Protein AF-A0A7W0CUV7-F1 (afdb_monomer_lite)

Foldseek 3Di:
DDQVVQQVLQLVLVVVVCVVQVKDWDQDPDPVAPTASTWIAHPVGATAGEHEHEFEPPAPPPPQPPPPDPDDDDDDPPDDPPDDLCNLLVRVLVQVLVNLVSCVVCLPVLHAYEYEYEHSVPGPRPPDPVSNCCSAQNHFDWDFDDDDPPDDDRTDIDTDHDPNHNCVPPRLQHFKYKYKDKAWQLVVVLVVLCVVCVVVDPDPVVVVVVSVVCVVPPDRDGDIDIAIAMETDPHPSYNHDDPPVRPDPPHWYWYQDPVNNGIDIPPPVPDD

Secondary structure (DSSP, 8-state):
--HHHHHHHHHHHHHHHHHHTT-EEE----TTS---SEEEE-TTS-EEEEEEEE-----GGGGS-----SS-------S-----HHHHHHHHHHHHHHHHHHHGGGTTTTS-EEEEEE-TT------SHHHHHHHHH--EEEEE----TT------EEEEE-TT-SHHHH-TT--EEEEEEEEEHHHHHHHHHHHHHGGG-SSHHHHHHHHHHHHHHS-PPPSEEEEEEEEE---TTSPPPPTTSS--TT-EEEEE-TTSS-EEE----S--

Radius of gyration: 22.6 Å; chains: 1; bounding box: 60×62×62 Å

pLDDT: mean 79.26, std 19.11, range [33.81, 97.44]

Structure (mmCIF, N/CA/C/O backbone):
data_AF-A0A7W0CUV7-F1
#
_entry.id   AF-A0A7W0CUV7-F1
#
loop_
_atom_site.group_PDB
_atom_site.id
_atom_site.type_symbol
_atom_site.label_atom_id
_atom_site.label_alt_id
_atom_site.label_comp_id
_atom_site.label_asym_id
_atom_site.label_entity_id
_atom_site.label_seq_id
_atom_site.pdbx_PDB_ins_code
_atom_site.Cartn_x
_atom_site.Cartn_y
_atom_site.Cartn_z
_atom_site.occupancy
_atom_site.B_iso_or_equiv
_atom_site.auth_seq_id
_atom_site.auth_comp_id
_atom_site.auth_asym_id
_atom_site.auth_atom_id
_atom_site.pdbx_PDB_model_num
ATOM 1 N N . MET A 1 1 ? -10.469 12.759 -14.565 1.00 57.59 1 MET A N 1
ATOM 2 C CA . MET A 1 1 ? -10.872 11.703 -13.622 1.00 57.59 1 MET A CA 1
ATOM 3 C C . MET A 1 1 ? -11.259 12.351 -12.304 1.00 57.59 1 MET A C 1
ATOM 5 O O . MET A 1 1 ? -10.483 13.156 -11.789 1.00 57.59 1 MET A O 1
ATOM 9 N N . SER A 1 2 ? -12.483 12.117 -11.840 1.00 72.88 2 SER A N 1
ATOM 10 C CA . SER A 1 2 ? -13.011 12.666 -10.589 1.00 72.88 2 SER A CA 1
ATOM 11 C C . SER A 1 2 ? -12.408 11.949 -9.369 1.00 72.88 2 SER A C 1
ATOM 13 O O . SER A 1 2 ? -11.812 10.882 -9.497 1.00 72.88 2 SER A O 1
ATOM 15 N N . GLY A 1 3 ? -12.566 12.516 -8.166 1.00 68.38 3 GLY A N 1
ATOM 16 C CA . GLY A 1 3 ? -12.155 11.841 -6.925 1.00 68.38 3 GLY A CA 1
ATOM 17 C C . GLY A 1 3 ? -12.907 10.531 -6.665 1.00 68.38 3 GLY A C 1
ATOM 18 O O . GLY A 1 3 ? -12.354 9.624 -6.056 1.00 68.38 3 GLY A O 1
ATOM 19 N N . ARG A 1 4 ? -14.145 10.418 -7.163 1.00 73.44 4 ARG A N 1
ATOM 20 C CA . ARG A 1 4 ? -14.953 9.198 -7.069 1.00 73.44 4 ARG A CA 1
ATOM 21 C C . ARG A 1 4 ? -14.420 8.109 -8.004 1.00 73.44 4 ARG A C 1
ATOM 23 O O . ARG A 1 4 ? -14.312 6.964 -7.591 1.00 73.44 4 ARG A O 1
ATOM 30 N N . ASP A 1 5 ? -14.018 8.484 -9.216 1.00 81.38 5 ASP A N 1
ATOM 31 C CA . ASP A 1 5 ? -13.442 7.556 -10.197 1.00 81.38 5 ASP A CA 1
ATOM 32 C C . ASP A 1 5 ? -12.128 6.950 -9.673 1.00 81.38 5 ASP A C 1
ATOM 34 O O . ASP A 1 5 ? -11.887 5.760 -9.827 1.00 81.38 5 ASP A O 1
ATOM 38 N N . LEU A 1 6 ? -11.297 7.761 -9.002 1.00 81.75 6 LEU A N 1
ATOM 39 C CA . LEU A 1 6 ? -10.056 7.301 -8.367 1.00 81.75 6 LEU A CA 1
ATOM 40 C C . LEU A 1 6 ? -10.310 6.247 -7.279 1.00 81.75 6 LEU A C 1
ATOM 42 O O . LEU A 1 6 ? -9.545 5.289 -7.185 1.00 81.75 6 LEU A O 1
ATOM 46 N N . GLY A 1 7 ? -11.376 6.415 -6.489 1.00 82.88 7 GLY A N 1
ATOM 47 C CA . GLY A 1 7 ? -11.780 5.450 -5.466 1.00 82.88 7 GLY A CA 1
ATOM 48 C C . GLY A 1 7 ? -12.127 4.095 -6.075 1.00 82.88 7 GLY A C 1
ATOM 49 O O . GLY A 1 7 ? -11.561 3.087 -5.669 1.00 82.88 7 GLY A O 1
ATOM 50 N N . PHE A 1 8 ? -12.947 4.087 -7.130 1.00 87.25 8 PHE A N 1
ATOM 51 C CA . PHE A 1 8 ? -13.309 2.853 -7.830 1.00 87.25 8 PHE A CA 1
ATOM 52 C C . PHE A 1 8 ? -12.106 2.131 -8.445 1.00 87.25 8 PHE A C 1
ATOM 54 O O . PHE A 1 8 ? -12.046 0.907 -8.391 1.00 87.25 8 PHE A O 1
ATOM 61 N N . VAL A 1 9 ? -11.129 2.860 -8.999 1.00 89.88 9 VAL A N 1
ATOM 62 C CA . VAL A 1 9 ? -9.902 2.235 -9.527 1.00 89.88 9 VAL A CA 1
ATOM 63 C C . VAL A 1 9 ? -9.075 1.605 -8.403 1.00 89.88 9 VAL A C 1
ATOM 65 O O . VAL A 1 9 ? -8.580 0.494 -8.565 1.00 89.88 9 VAL A O 1
ATOM 68 N N . ALA A 1 10 ? -8.939 2.285 -7.261 1.00 91.81 10 ALA A N 1
ATOM 69 C CA . ALA A 1 10 ? -8.223 1.748 -6.104 1.00 91.81 10 ALA A CA 1
ATOM 70 C C . ALA A 1 10 ? -8.888 0.481 -5.547 1.00 91.81 10 ALA A C 1
ATOM 72 O O . ALA A 1 10 ? -8.204 -0.498 -5.262 1.00 91.81 10 ALA A O 1
ATOM 73 N N . GLU A 1 11 ? -10.214 0.494 -5.429 1.00 93.44 11 GLU A N 1
ATOM 74 C CA . GLU A 1 11 ? -10.999 -0.665 -5.010 1.00 93.44 11 GLU A CA 1
ATOM 75 C C . GLU A 1 11 ? -10.864 -1.836 -5.986 1.00 93.44 11 GLU A C 1
ATOM 77 O O . GLU A 1 11 ? -10.572 -2.944 -5.553 1.00 93.44 11 GLU A O 1
ATOM 82 N N . ALA A 1 12 ? -10.980 -1.594 -7.295 1.00 93.19 12 ALA A N 1
ATOM 83 C CA . ALA A 1 12 ? -10.822 -2.640 -8.304 1.00 93.19 12 ALA A CA 1
ATOM 84 C C . ALA A 1 12 ? -9.409 -3.251 -8.302 1.00 93.19 12 ALA A C 1
ATOM 86 O O . ALA A 1 12 ? -9.250 -4.459 -8.477 1.00 93.19 12 ALA A O 1
ATOM 87 N N . LEU A 1 13 ? -8.376 -2.430 -8.081 1.00 94.06 13 LEU A N 1
ATOM 88 C CA . LEU A 1 13 ? -7.003 -2.914 -7.945 1.00 94.06 13 LEU A CA 1
ATOM 89 C C . LEU A 1 13 ? -6.839 -3.777 -6.685 1.00 94.06 13 LEU A C 1
ATOM 91 O O . LEU A 1 13 ? -6.148 -4.794 -6.722 1.00 94.06 13 LEU A O 1
ATOM 95 N N . PHE A 1 14 ? -7.494 -3.404 -5.583 1.00 95.88 14 PHE A N 1
ATOM 96 C CA . PHE A 1 14 ? -7.471 -4.204 -4.362 1.00 95.88 14 PHE A CA 1
ATOM 97 C C . PHE A 1 14 ? -8.249 -5.512 -4.535 1.00 95.88 14 PHE A C 1
ATOM 99 O O . PHE A 1 14 ? -7.760 -6.564 -4.145 1.00 95.88 14 PHE A O 1
ATOM 106 N N . ASP A 1 15 ? -9.403 -5.486 -5.200 1.00 95.31 15 ASP A N 1
ATOM 107 C CA . ASP A 1 15 ? -10.174 -6.694 -5.515 1.00 95.31 15 ASP A CA 1
ATOM 108 C C . ASP A 1 15 ? -9.362 -7.678 -6.354 1.00 95.31 15 ASP A C 1
ATOM 110 O O . ASP A 1 15 ? -9.380 -8.882 -6.096 1.00 95.31 15 ASP A O 1
ATOM 114 N N . ARG A 1 16 ? -8.589 -7.166 -7.316 1.00 95.75 16 ARG A N 1
ATOM 115 C CA . ARG A 1 16 ? -7.642 -7.971 -8.085 1.00 95.75 16 ARG A CA 1
ATOM 116 C C . ARG A 1 16 ? -6.577 -8.606 -7.184 1.00 95.75 16 ARG A C 1
ATOM 118 O O . ARG A 1 16 ? -6.373 -9.813 -7.276 1.00 95.75 16 ARG A O 1
ATOM 125 N N . TYR A 1 17 ? -5.953 -7.829 -6.294 1.00 96.62 17 TYR A N 1
ATOM 126 C CA . TYR A 1 17 ? -4.990 -8.342 -5.310 1.00 96.62 17 TYR A CA 1
ATOM 127 C C . TYR A 1 17 ? -5.581 -9.488 -4.471 1.00 96.62 17 TYR A C 1
ATOM 129 O O . TYR A 1 17 ? -4.933 -10.523 -4.290 1.00 96.62 17 TYR A O 1
ATOM 137 N N . LEU A 1 18 ? -6.814 -9.315 -3.980 1.00 96.00 18 LEU A N 1
ATOM 138 C CA . LEU A 1 18 ? -7.519 -10.304 -3.161 1.00 96.00 18 LEU A CA 1
ATOM 139 C C . LEU A 1 18 ? -7.823 -11.573 -3.970 1.00 96.00 18 LEU A C 1
ATOM 141 O O . LEU A 1 18 ? -7.555 -12.680 -3.501 1.00 96.00 18 LEU A O 1
ATOM 145 N N . ALA A 1 19 ? -8.322 -11.419 -5.198 1.00 95.19 19 ALA A N 1
ATOM 146 C CA . ALA A 1 19 ? -8.660 -12.531 -6.082 1.00 95.19 19 ALA A CA 1
ATOM 147 C C . ALA A 1 19 ? -7.432 -13.375 -6.462 1.00 95.19 19 ALA A C 1
ATOM 149 O O . ALA A 1 19 ? -7.493 -14.602 -6.394 1.00 95.19 19 ALA A O 1
ATOM 150 N N . GLU A 1 20 ? -6.305 -12.737 -6.797 1.00 95.25 20 GLU A N 1
ATOM 151 C CA . GLU A 1 20 ? -5.039 -13.417 -7.126 1.00 95.25 20 GLU A CA 1
ATOM 152 C C . GLU A 1 20 ? -4.503 -14.269 -5.959 1.00 95.25 20 GLU A C 1
ATOM 154 O O . GLU A 1 20 ? -3.790 -15.244 -6.184 1.00 95.25 20 GLU A O 1
ATOM 159 N N . ARG A 1 21 ? -4.881 -13.941 -4.716 1.00 93.88 21 ARG A N 1
ATOM 160 C CA . ARG A 1 21 ? -4.477 -14.651 -3.488 1.00 93.88 21 ARG A CA 1
ATOM 161 C C . ARG A 1 21 ? -5.550 -15.604 -2.950 1.00 93.88 21 ARG A C 1
ATOM 163 O O . ARG A 1 21 ? -5.375 -16.199 -1.890 1.00 93.88 21 ARG A O 1
ATOM 170 N N . GLY A 1 22 ? -6.665 -15.759 -3.665 1.00 94.50 22 GLY A N 1
ATOM 171 C CA . GLY A 1 22 ? -7.780 -16.610 -3.244 1.00 94.50 22 GLY A CA 1
ATOM 172 C C . GLY A 1 22 ? -8.525 -16.085 -2.013 1.00 94.50 22 GLY A C 1
ATOM 173 O O . GLY A 1 22 ? -9.187 -16.857 -1.319 1.00 94.50 22 GLY A O 1
ATOM 174 N N . TYR A 1 23 ? -8.409 -14.790 -1.713 1.00 94.12 23 TYR A N 1
ATOM 175 C CA . TYR A 1 23 ? -9.142 -14.169 -0.617 1.00 94.12 23 TYR A CA 1
ATOM 176 C C . TYR A 1 23 ? -10.573 -13.890 -1.065 1.00 94.12 23 TYR A C 1
ATOM 178 O O . TYR A 1 23 ? -10.828 -13.466 -2.193 1.00 94.12 23 TYR A O 1
ATOM 186 N N . THR A 1 24 ? -11.519 -14.104 -0.158 1.00 92.19 24 THR A N 1
ATOM 187 C CA . THR A 1 24 ? -12.914 -13.720 -0.379 1.00 92.19 24 THR A CA 1
ATOM 188 C C . THR A 1 24 ? -13.158 -12.360 0.248 1.00 92.19 24 THR A C 1
ATOM 190 O O . THR A 1 24 ? -12.675 -12.068 1.343 1.00 92.19 24 THR A O 1
ATOM 193 N N . ALA A 1 25 ? -13.886 -11.504 -0.458 1.00 89.12 25 ALA A N 1
ATOM 194 C CA . ALA A 1 25 ? -14.191 -10.163 0.000 1.00 89.12 25 ALA A CA 1
ATOM 195 C C . ALA A 1 25 ? -15.681 -9.914 -0.162 1.00 89.12 25 ALA A C 1
ATOM 197 O O . ALA A 1 25 ? -16.235 -10.075 -1.249 1.00 89.12 25 ALA A O 1
ATOM 198 N N . HIS A 1 26 ? -16.321 -9.514 0.928 1.00 83.12 26 HIS A N 1
ATOM 199 C CA . HIS A 1 26 ? -17.703 -9.073 0.898 1.00 83.12 26 HIS A CA 1
ATOM 200 C C . HIS A 1 26 ? -17.714 -7.557 1.064 1.00 83.12 26 HIS A C 1
ATOM 202 O O . HIS A 1 26 ? -17.168 -7.028 2.039 1.00 83.12 26 HIS A O 1
ATOM 208 N N . ALA A 1 27 ? -18.339 -6.858 0.115 1.00 68.06 27 ALA A N 1
ATOM 209 C CA . ALA A 1 27 ? -18.910 -5.558 0.435 1.00 68.06 27 ALA A CA 1
ATOM 210 C C . ALA A 1 27 ? -19.995 -5.822 1.487 1.00 68.06 27 ALA A C 1
ATOM 212 O O . ALA A 1 27 ? -20.760 -6.771 1.334 1.00 68.06 27 ALA A O 1
ATOM 213 N N . SER A 1 28 ? -20.027 -5.073 2.591 1.00 56.34 28 SER A N 1
ATOM 214 C CA . SER A 1 28 ? -21.060 -5.336 3.602 1.00 56.34 28 SER A CA 1
ATOM 215 C C . SER A 1 28 ? -22.451 -5.060 3.011 1.00 56.34 28 SER A C 1
ATOM 217 O O . SER A 1 28 ? -22.662 -4.060 2.320 1.00 56.34 28 SER A O 1
ATOM 219 N N . ASP A 1 29 ? -23.378 -5.985 3.265 1.00 51.53 29 ASP A N 1
ATOM 220 C CA . ASP A 1 29 ? -24.718 -6.044 2.672 1.00 51.53 29 ASP A CA 1
ATOM 221 C C . ASP A 1 29 ? -25.752 -5.167 3.406 1.00 51.53 29 ASP A C 1
ATOM 223 O O . ASP A 1 29 ? -26.941 -5.261 3.115 1.00 51.53 29 ASP A O 1
ATOM 227 N N . ASP A 1 30 ? -25.351 -4.328 4.373 1.00 53.62 30 ASP A N 1
ATOM 228 C CA . ASP A 1 30 ? -26.286 -3.490 5.143 1.00 53.62 30 ASP A CA 1
ATOM 229 C C . ASP A 1 30 ? -26.517 -2.123 4.459 1.00 53.62 30 ASP A C 1
ATOM 231 O O . ASP A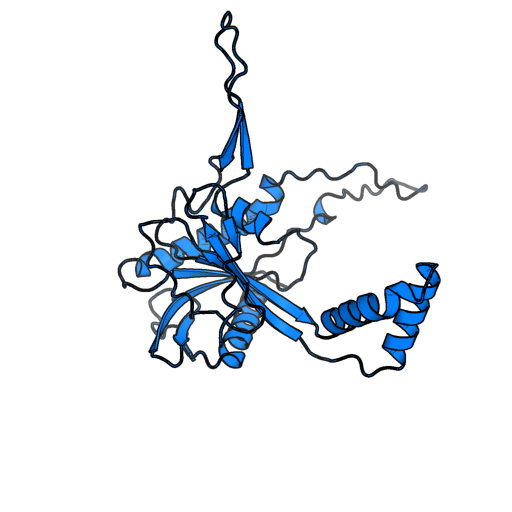 1 30 ? -25.661 -1.240 4.563 1.00 53.62 30 ASP A O 1
ATOM 235 N N . PRO A 1 31 ? -27.659 -1.890 3.779 1.00 46.16 31 PRO A N 1
ATOM 236 C CA . PRO A 1 31 ? -27.933 -0.642 3.063 1.00 46.16 31 PRO A CA 1
ATOM 237 C C . PRO A 1 31 ? -28.162 0.574 3.982 1.00 46.16 31 PRO A C 1
ATOM 239 O O . PRO A 1 31 ? -28.307 1.690 3.478 1.00 46.16 31 PRO A O 1
ATOM 242 N N . GLY A 1 32 ? -28.216 0.393 5.309 1.00 50.97 32 GLY A N 1
ATOM 243 C CA . GLY A 1 32 ? -28.406 1.469 6.291 1.00 50.97 32 GLY A CA 1
ATOM 244 C C . GLY A 1 32 ? -27.129 1.925 7.000 1.00 50.97 32 GLY A C 1
ATOM 245 O O . GLY A 1 32 ? -27.110 3.000 7.606 1.00 50.97 32 GLY A O 1
ATOM 246 N N . GLN A 1 33 ? -26.052 1.147 6.914 1.00 56.38 33 GLN A N 1
ATOM 247 C CA . GLN A 1 33 ? -24.761 1.486 7.497 1.00 56.38 33 GLN A CA 1
ATOM 248 C C . GLN A 1 33 ? -23.809 1.893 6.372 1.00 56.38 33 GLN A C 1
ATOM 250 O O . GLN A 1 33 ? -23.717 1.218 5.352 1.00 56.38 33 GLN A O 1
ATOM 255 N N . ARG A 1 34 ? -23.051 2.995 6.539 1.00 59.47 34 ARG A N 1
ATOM 256 C CA . ARG A 1 34 ? -21.804 3.144 5.752 1.00 59.47 34 ARG A CA 1
ATOM 257 C C . ARG A 1 3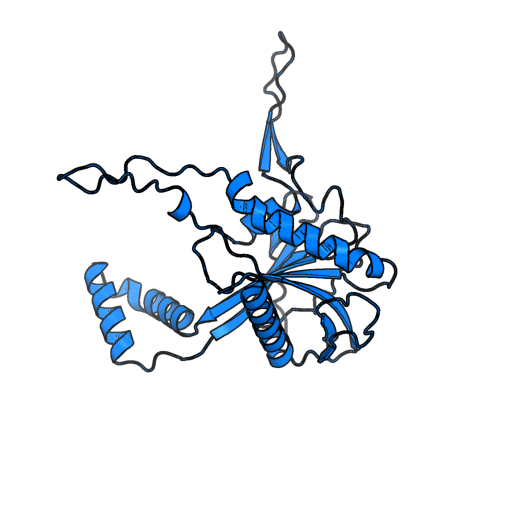4 ? -21.076 1.829 5.927 1.00 59.47 34 ARG A C 1
ATOM 259 O O . ARG A 1 34 ? -21.044 1.386 7.047 1.00 59.47 34 ARG A O 1
ATOM 266 N N . ASN A 1 35 ? -20.573 1.151 4.924 1.00 71.62 35 ASN A N 1
ATOM 267 C CA . ASN A 1 35 ? -19.954 -0.163 5.107 1.00 71.62 35 ASN A CA 1
ATOM 268 C C . ASN A 1 35 ? -18.436 -0.016 5.029 1.00 71.62 35 ASN A C 1
ATOM 270 O O . ASN A 1 35 ? -17.990 1.011 4.522 1.00 71.62 35 ASN A O 1
ATOM 274 N N . PRO A 1 36 ? -17.643 -0.923 5.628 1.00 82.75 36 PRO A N 1
ATOM 275 C CA . PRO A 1 36 ? -16.227 -0.906 5.324 1.00 82.75 36 PRO A CA 1
ATOM 276 C C . PRO A 1 36 ? -16.106 -1.267 3.848 1.00 82.75 36 PRO A C 1
ATOM 278 O O . PRO A 1 36 ? -16.924 -2.045 3.338 1.00 82.75 36 PRO A O 1
ATOM 281 N N . ASP A 1 37 ? -15.110 -0.716 3.167 1.00 86.38 37 ASP A N 1
ATOM 282 C CA . ASP A 1 37 ? -14.964 -1.013 1.746 1.00 86.38 37 ASP A CA 1
ATOM 283 C C . ASP A 1 37 ? -14.864 -2.533 1.531 1.00 86.38 37 ASP A C 1
ATOM 285 O O . ASP A 1 37 ? -15.560 -3.059 0.664 1.00 86.38 37 ASP A O 1
ATOM 289 N N . ARG A 1 38 ? -14.105 -3.271 2.360 1.00 91.94 38 ARG A N 1
ATOM 290 C CA . ARG A 1 38 ? -14.036 -4.742 2.294 1.00 91.94 38 ARG A CA 1
ATOM 291 C C . ARG A 1 38 ? -13.986 -5.398 3.673 1.00 91.94 38 ARG A C 1
ATOM 293 O O . ARG A 1 38 ? -13.197 -5.014 4.533 1.00 91.94 38 ARG A O 1
ATOM 300 N N . LEU A 1 39 ? -14.768 -6.460 3.851 1.00 93.25 39 LEU A N 1
ATOM 301 C CA . LEU A 1 39 ? -14.568 -7.452 4.907 1.00 93.25 39 LEU A CA 1
ATOM 302 C C . LEU A 1 39 ? -13.953 -8.695 4.276 1.00 93.25 39 LEU A C 1
ATOM 304 O O . LEU A 1 39 ? -14.637 -9.443 3.571 1.00 93.25 39 LEU A O 1
ATOM 308 N N . ILE A 1 40 ? -12.653 -8.876 4.490 1.00 93.62 40 ILE A N 1
ATOM 309 C CA . ILE A 1 40 ? -11.904 -9.958 3.860 1.00 93.62 40 ILE A CA 1
ATOM 310 C C . ILE A 1 40 ? -11.963 -11.222 4.711 1.00 93.62 40 ILE A C 1
ATOM 312 O O . ILE A 1 40 ? -11.988 -11.155 5.941 1.00 93.62 40 ILE A O 1
ATOM 316 N N . THR A 1 41 ? -11.979 -12.373 4.050 1.00 92.06 41 THR A N 1
ATOM 317 C CA . THR A 1 41 ? -11.825 -13.689 4.670 1.00 92.06 41 THR A CA 1
ATOM 318 C C . THR A 1 41 ? -10.822 -14.495 3.851 1.00 92.06 41 THR A C 1
ATOM 320 O O . THR A 1 41 ? -11.009 -14.688 2.644 1.00 92.06 41 THR A O 1
ATOM 323 N N . VAL A 1 42 ? -9.745 -14.936 4.496 1.00 89.62 42 VAL A N 1
ATOM 324 C CA . VAL A 1 42 ? -8.717 -15.786 3.874 1.00 89.62 42 VAL A CA 1
ATOM 325 C C . VAL A 1 42 ? -9.127 -17.265 3.928 1.00 89.62 42 VAL A C 1
ATOM 327 O O . VAL A 1 42 ? -10.046 -17.602 4.678 1.00 89.62 42 VAL A O 1
ATOM 330 N N . PRO A 1 43 ? -8.494 -18.167 3.149 1.00 86.75 43 PRO A N 1
ATOM 331 C CA . PRO A 1 43 ? -8.948 -19.557 3.014 1.00 86.75 43 PRO A CA 1
ATOM 332 C C . PRO A 1 43 ? -9.091 -20.348 4.324 1.00 86.75 43 PRO A C 1
ATOM 334 O O . PRO A 1 43 ? -9.936 -21.235 4.410 1.00 86.75 43 PRO A O 1
ATOM 337 N N . ASP A 1 44 ? -8.308 -20.023 5.353 1.00 87.31 44 ASP A N 1
ATOM 338 C CA . ASP A 1 44 ? -8.392 -20.651 6.682 1.00 87.31 44 ASP A CA 1
ATOM 339 C C . ASP A 1 44 ? -9.458 -20.043 7.615 1.00 87.31 44 ASP A C 1
ATOM 341 O O . ASP A 1 44 ? -9.594 -20.464 8.764 1.00 87.31 44 ASP A O 1
ATOM 345 N N . GLY A 1 45 ? -10.232 -19.070 7.132 1.00 89.31 45 GLY A N 1
ATOM 346 C CA . GLY A 1 45 ? -11.350 -18.464 7.852 1.00 89.31 45 GLY A CA 1
ATOM 347 C C . GLY A 1 45 ? -11.003 -17.232 8.685 1.00 89.31 45 GLY A C 1
ATOM 348 O O . GLY A 1 45 ? -11.915 -16.629 9.258 1.00 89.31 45 GLY A O 1
ATOM 349 N N . ARG A 1 46 ? -9.736 -16.806 8.753 1.00 92.81 46 ARG A N 1
ATOM 350 C CA . ARG A 1 46 ? -9.385 -15.529 9.397 1.00 92.81 46 ARG A CA 1
ATOM 351 C C . ARG A 1 46 ? -9.870 -14.343 8.586 1.00 92.81 46 ARG A C 1
ATOM 353 O O . ARG A 1 46 ? -10.066 -14.425 7.374 1.00 92.81 46 ARG A O 1
ATOM 360 N N . ARG A 1 47 ? -10.084 -13.226 9.280 1.00 94.12 47 ARG A N 1
ATOM 361 C CA . ARG A 1 47 ? -10.778 -12.059 8.735 1.00 94.12 47 ARG A CA 1
ATOM 362 C C . ARG A 1 47 ? -10.077 -10.771 9.119 1.00 94.12 47 ARG A C 1
ATOM 364 O O . ARG A 1 47 ? -9.464 -10.700 10.178 1.00 94.12 47 ARG A O 1
ATOM 371 N N . ALA A 1 48 ? -10.228 -9.756 8.280 1.00 95.88 48 ALA A N 1
ATOM 372 C CA . ALA A 1 48 ? -9.838 -8.382 8.575 1.00 95.88 48 ALA A CA 1
ATOM 373 C C . ALA A 1 48 ? -10.811 -7.404 7.910 1.00 95.88 48 ALA A C 1
ATOM 375 O O . ALA A 1 48 ? -11.433 -7.716 6.888 1.00 95.88 48 ALA A O 1
ATOM 376 N N . VAL A 1 49 ? -10.946 -6.221 8.501 1.00 95.75 49 VAL A N 1
ATOM 377 C CA . VAL A 1 49 ? -11.759 -5.132 7.957 1.00 95.75 49 VAL A CA 1
ATOM 378 C C . VAL A 1 49 ? -10.830 -4.147 7.267 1.00 95.75 49 VAL A C 1
ATOM 380 O O . VAL A 1 49 ? -9.921 -3.605 7.893 1.00 95.75 49 VAL A O 1
ATOM 383 N N . CYS A 1 50 ? -11.060 -3.898 5.985 1.00 96.38 50 CYS A N 1
ATOM 384 C CA . CYS A 1 50 ? -10.231 -3.023 5.174 1.00 96.38 50 CYS A CA 1
ATOM 385 C C . CYS A 1 50 ? -11.041 -1.832 4.668 1.00 96.38 50 CYS A C 1
ATOM 387 O O . CYS A 1 50 ? -12.142 -1.986 4.140 1.00 96.38 50 CYS A O 1
ATOM 389 N N . GLU A 1 51 ? -10.448 -0.651 4.773 1.00 96.19 51 GLU A N 1
ATOM 390 C CA . GLU A 1 51 ? -10.953 0.573 4.163 1.00 96.19 51 GLU A CA 1
ATOM 391 C C . GLU A 1 51 ? -9.964 1.042 3.094 1.00 96.19 51 GLU A C 1
ATOM 393 O O . GLU A 1 51 ? -8.798 1.317 3.394 1.00 96.19 51 GLU A O 1
ATOM 398 N N . VAL A 1 52 ? -10.421 1.139 1.847 1.00 95.44 52 VAL A N 1
ATOM 399 C CA . VAL A 1 52 ? -9.591 1.455 0.685 1.00 95.44 52 VAL A CA 1
ATOM 400 C C . VAL A 1 52 ? -9.712 2.941 0.372 1.00 95.44 52 VAL A C 1
ATOM 402 O O . VAL A 1 52 ? -10.796 3.506 0.216 1.00 95.44 52 VAL A O 1
ATOM 405 N N . LYS A 1 53 ? -8.584 3.637 0.269 1.00 94.38 53 LYS A N 1
ATOM 406 C CA . LYS A 1 53 ? -8.566 5.053 -0.093 1.00 94.38 53 LYS A CA 1
ATOM 407 C C . LYS A 1 53 ? -7.597 5.301 -1.226 1.00 94.38 53 LYS A C 1
ATOM 409 O O . LYS A 1 53 ? -6.392 5.096 -1.122 1.00 94.38 53 LYS A O 1
ATOM 414 N N . SER A 1 54 ? -8.136 5.858 -2.301 1.00 91.75 54 SER A N 1
ATOM 415 C CA . SER A 1 54 ? -7.315 6.493 -3.315 1.00 91.75 54 SER A CA 1
ATOM 416 C C . SER A 1 54 ? -6.864 7.865 -2.833 1.00 91.75 54 SER A C 1
ATOM 418 O O . SER A 1 54 ? -7.662 8.640 -2.284 1.00 91.75 54 SER A O 1
ATOM 420 N N . PHE A 1 55 ? -5.637 8.228 -3.154 1.00 84.94 55 PHE A N 1
ATOM 421 C CA . PHE A 1 55 ? -5.195 9.610 -3.110 1.00 84.94 55 PHE A CA 1
ATOM 422 C C . PHE A 1 55 ? -4.551 9.972 -4.444 1.00 84.94 55 PHE A C 1
ATOM 424 O O . PHE A 1 55 ? -4.067 9.136 -5.200 1.00 84.94 55 PHE A O 1
ATOM 431 N N . ALA A 1 56 ? -4.573 11.261 -4.746 1.00 73.69 56 ALA A N 1
ATOM 432 C CA . ALA A 1 56 ? -3.802 11.822 -5.834 1.00 73.69 56 ALA A CA 1
ATOM 433 C C . ALA A 1 56 ? -3.117 13.057 -5.275 1.00 73.69 56 ALA A C 1
ATOM 435 O O . ALA A 1 56 ? -3.794 13.936 -4.729 1.00 73.69 56 ALA A O 1
ATOM 436 N N . SER A 1 57 ? -1.798 13.179 -5.436 1.00 62.56 57 SER A N 1
ATOM 437 C CA . SER A 1 57 ? -1.193 14.477 -5.169 1.00 62.56 57 SER A CA 1
ATOM 438 C C . SER A 1 57 ? -1.792 15.494 -6.136 1.00 62.56 57 SER A C 1
ATOM 440 O O . SER A 1 57 ? -1.947 15.274 -7.354 1.00 62.56 57 SER A O 1
ATOM 442 N N . LYS A 1 58 ? -2.142 16.652 -5.578 1.00 57.56 58 LYS A N 1
ATOM 443 C CA . LYS A 1 58 ? -2.200 17.892 -6.345 1.00 57.56 58 LYS A CA 1
ATOM 444 C C . LYS A 1 58 ? -0.746 18.128 -6.750 1.00 57.56 58 LYS A C 1
ATOM 446 O O . LYS A 1 58 ? 0.015 18.632 -5.942 1.00 57.56 58 LYS A O 1
ATOM 451 N N . GLY A 1 59 ? -0.350 17.574 -7.897 1.00 50.91 59 GLY A N 1
ATOM 452 C CA . GLY A 1 59 ? 1.052 17.303 -8.214 1.00 50.91 59 GLY A CA 1
ATOM 453 C C . GLY A 1 59 ? 1.987 18.484 -7.967 1.00 50.91 59 GLY A C 1
ATOM 454 O O . GLY A 1 59 ? 1.561 19.636 -8.056 1.00 50.91 59 GLY A O 1
ATOM 455 N N . LEU A 1 60 ? 3.268 18.170 -7.752 1.00 48.78 60 LEU A N 1
ATOM 456 C CA . LEU A 1 60 ? 4.404 19.105 -7.764 1.00 48.78 60 LEU A CA 1
ATOM 457 C C . LEU A 1 60 ? 4.282 20.187 -8.860 1.00 48.78 60 LEU A C 1
ATOM 459 O O . LEU A 1 60 ? 4.673 21.327 -8.669 1.00 48.78 60 LEU A O 1
ATOM 463 N N . LEU A 1 61 ? 3.637 19.875 -9.984 1.00 48.28 61 LEU A N 1
ATOM 464 C CA . LEU A 1 61 ? 3.414 20.791 -11.103 1.00 48.28 61 LEU A CA 1
ATOM 465 C C . LEU A 1 61 ? 2.465 21.974 -10.831 1.00 48.28 61 LEU A C 1
ATOM 467 O O . LEU A 1 61 ? 2.516 22.951 -11.571 1.00 48.28 61 LEU A O 1
ATOM 471 N N . LYS A 1 62 ? 1.594 21.945 -9.810 1.00 44.91 62 LYS A N 1
ATOM 472 C CA . LYS A 1 62 ? 0.557 22.989 -9.650 1.00 44.91 62 LYS A CA 1
ATOM 473 C C . LYS A 1 62 ? 1.074 24.320 -9.081 1.00 44.91 62 LYS A C 1
ATOM 475 O O . LYS A 1 62 ? 0.344 25.304 -9.142 1.00 44.91 62 LYS A O 1
ATOM 480 N N . ARG A 1 63 ? 2.298 24.359 -8.536 1.00 44.28 63 ARG A N 1
ATOM 481 C CA . ARG A 1 63 ? 2.958 25.591 -8.049 1.00 44.28 63 ARG A CA 1
ATOM 482 C C . ARG A 1 63 ? 4.192 25.993 -8.859 1.00 44.28 63 ARG A C 1
ATOM 484 O O . ARG A 1 63 ? 4.839 26.978 -8.515 1.00 44.28 63 ARG A O 1
ATOM 491 N N . ALA A 1 64 ? 4.479 25.311 -9.969 1.00 44.00 64 ALA A N 1
ATOM 492 C CA . ALA A 1 64 ? 5.215 25.953 -11.044 1.00 44.00 64 ALA A CA 1
ATOM 493 C C . ALA A 1 64 ? 4.269 27.010 -11.624 1.00 44.00 64 ALA A C 1
ATOM 495 O O . ALA A 1 64 ? 3.444 26.723 -12.489 1.00 44.00 64 ALA A O 1
ATOM 496 N N . HIS A 1 65 ? 4.299 28.219 -11.065 1.00 42.69 65 HIS A N 1
ATOM 497 C CA . HIS A 1 65 ? 3.662 29.364 -11.688 1.00 42.69 65 HIS A CA 1
ATOM 498 C C . HIS A 1 65 ? 4.276 29.509 -13.082 1.00 42.69 65 HIS A C 1
ATOM 500 O O . HIS A 1 65 ? 5.360 30.069 -13.236 1.00 42.69 65 HIS A O 1
ATOM 506 N N . PHE A 1 66 ? 3.578 29.007 -14.098 1.00 44.56 66 PHE A N 1
ATOM 507 C CA . PHE A 1 66 ? 3.705 29.500 -15.458 1.00 44.56 66 PHE A CA 1
ATOM 508 C C . PHE A 1 66 ? 3.260 30.961 -15.406 1.00 44.56 66 PHE A C 1
ATOM 510 O O . PHE A 1 66 ? 2.093 31.286 -15.604 1.00 44.56 66 PHE A O 1
ATOM 517 N N . ARG A 1 67 ? 4.174 31.857 -15.031 1.00 43.06 67 ARG A N 1
ATOM 518 C CA . ARG A 1 67 ? 4.035 33.257 -15.399 1.00 43.06 67 ARG A CA 1
ATOM 519 C C . ARG A 1 67 ? 4.189 33.269 -16.911 1.00 43.06 67 ARG A C 1
ATOM 521 O O . ARG A 1 67 ? 5.296 33.082 -17.409 1.00 43.06 67 ARG A O 1
ATOM 528 N N . GLU A 1 68 ? 3.082 33.441 -17.625 1.00 39.06 68 GLU A N 1
ATOM 529 C CA . GLU A 1 68 ? 3.130 34.008 -18.968 1.00 39.06 68 GLU A CA 1
ATOM 530 C C . GLU A 1 68 ? 3.854 35.351 -18.840 1.00 39.06 68 GLU A C 1
ATOM 532 O O . GLU A 1 68 ? 3.296 36.349 -18.392 1.00 39.06 68 GLU A O 1
ATOM 537 N N . GLY A 1 69 ? 5.156 35.340 -19.118 1.00 42.41 69 GLY A N 1
ATOM 538 C CA . GLY A 1 69 ? 5.876 36.554 -19.436 1.00 42.41 69 GLY A CA 1
ATOM 539 C C . GLY A 1 69 ? 5.392 36.991 -20.805 1.00 42.41 69 GLY A C 1
ATOM 540 O O . GLY A 1 69 ? 5.502 36.230 -21.769 1.00 42.41 69 GLY A O 1
ATOM 541 N N . GLU A 1 70 ? 4.833 38.194 -20.874 1.00 44.78 70 GLU A N 1
ATOM 542 C CA . GLU A 1 70 ? 4.628 38.896 -22.132 1.00 44.78 70 GLU A CA 1
ATOM 543 C C . GLU A 1 70 ? 5.900 38.787 -22.987 1.00 44.78 70 GLU A C 1
ATOM 545 O O . GLU A 1 70 ? 7.000 39.094 -22.534 1.00 44.78 70 GLU A O 1
ATOM 550 N N . ALA A 1 71 ? 5.712 38.294 -24.211 1.00 45.66 71 ALA A N 1
ATOM 551 C CA . ALA A 1 71 ? 6.623 38.368 -25.345 1.00 45.66 71 ALA A CA 1
ATOM 552 C C . ALA A 1 71 ? 8.121 38.100 -25.072 1.00 45.66 71 ALA A C 1
ATOM 554 O O . ALA A 1 71 ? 8.928 39.006 -24.899 1.00 45.66 71 ALA A O 1
ATOM 555 N N . GLY A 1 72 ? 8.506 36.832 -25.242 1.00 45.84 72 GLY A N 1
ATOM 556 C CA . GLY A 1 72 ? 9.766 36.475 -25.895 1.00 45.84 72 GLY A CA 1
ATOM 557 C C . GLY A 1 72 ? 11.031 36.604 -25.051 1.00 45.84 72 GLY A C 1
ATOM 558 O O . GLY A 1 72 ? 11.710 37.616 -25.101 1.00 45.84 72 GLY A O 1
ATOM 559 N N . THR A 1 73 ? 11.409 35.529 -24.356 1.00 41.34 73 THR A N 1
ATOM 560 C CA . THR A 1 73 ? 12.769 34.941 -24.322 1.00 41.34 73 THR A CA 1
ATOM 561 C C . THR A 1 73 ? 12.858 33.926 -23.180 1.00 41.34 73 THR A C 1
ATOM 563 O O . THR A 1 73 ? 12.827 34.285 -22.012 1.00 41.34 73 THR A O 1
ATOM 566 N N . GLY A 1 74 ? 13.030 32.649 -23.529 1.00 43.31 74 GLY A N 1
ATOM 567 C CA . GLY A 1 74 ? 13.580 31.631 -22.631 1.00 43.31 74 GLY A CA 1
ATOM 568 C C . GLY A 1 74 ? 12.652 31.107 -21.530 1.00 43.31 74 GLY A C 1
ATOM 569 O O . GLY A 1 74 ? 12.303 31.795 -20.576 1.00 43.31 74 GLY A O 1
ATOM 570 N N . MET A 1 75 ? 12.346 29.814 -21.607 1.00 39.22 75 MET A N 1
ATOM 571 C CA . MET A 1 75 ? 11.755 29.038 -20.519 1.00 39.22 75 MET A CA 1
ATOM 572 C C . MET A 1 75 ? 12.734 29.013 -19.330 1.00 39.22 75 MET A C 1
ATOM 574 O O . MET A 1 75 ? 13.695 28.248 -19.321 1.00 39.22 75 MET A O 1
ATOM 578 N N . ARG A 1 76 ? 12.539 29.886 -18.335 1.00 43.75 76 ARG A N 1
ATOM 579 C CA . ARG A 1 76 ? 13.304 29.867 -17.080 1.00 43.75 76 ARG A CA 1
ATOM 580 C C . ARG A 1 76 ? 12.516 29.106 -16.020 1.00 43.75 76 ARG A C 1
ATOM 582 O O . ARG A 1 76 ? 11.552 29.623 -15.466 1.00 43.75 76 ARG A O 1
ATOM 589 N N . VAL A 1 77 ? 12.963 27.890 -15.705 1.00 44.16 77 VAL A N 1
ATOM 590 C CA . VAL A 1 77 ? 12.593 27.193 -14.464 1.00 44.16 77 VAL A CA 1
ATOM 591 C C . VAL A 1 77 ? 13.324 27.901 -13.322 1.00 44.16 77 VAL A C 1
ATOM 593 O O . VAL A 1 77 ? 14.425 27.526 -12.930 1.00 44.16 77 VAL A O 1
ATOM 596 N N . SER A 1 78 ? 12.779 29.019 -12.854 1.00 43.19 78 SER A N 1
ATOM 597 C CA . SER A 1 78 ? 13.371 29.784 -11.760 1.00 43.19 78 SER A CA 1
ATOM 598 C C . SER A 1 78 ? 12.780 29.326 -10.430 1.00 43.19 78 SER A C 1
ATOM 600 O O . SER A 1 78 ? 11.739 29.832 -10.024 1.00 43.19 78 SER A O 1
ATOM 602 N N . GLN A 1 79 ? 13.500 28.396 -9.794 1.00 40.41 79 GLN A N 1
ATOM 603 C CA . GLN A 1 79 ? 13.566 28.038 -8.364 1.00 40.41 79 GLN A CA 1
ATOM 604 C C . GLN A 1 79 ? 13.289 26.549 -8.075 1.00 40.41 79 GLN A C 1
ATOM 606 O O . GLN A 1 79 ? 12.293 26.004 -8.553 1.00 40.41 79 GLN A O 1
ATOM 611 N N . PRO A 1 80 ? 14.150 25.881 -7.277 1.00 43.34 80 PRO A N 1
ATOM 612 C CA . PRO A 1 80 ? 13.857 24.551 -6.759 1.00 43.34 80 PRO A CA 1
ATOM 613 C C . PRO A 1 80 ? 12.610 24.623 -5.871 1.00 43.34 80 PRO A C 1
ATOM 615 O O . PRO A 1 80 ? 12.559 25.391 -4.911 1.00 43.34 80 PRO A O 1
ATOM 618 N N . MET A 1 81 ? 11.587 23.831 -6.197 1.00 46.03 81 MET A N 1
ATOM 619 C CA . MET A 1 81 ? 10.426 23.659 -5.326 1.00 46.03 81 MET A CA 1
ATOM 620 C C . MET A 1 81 ? 10.840 22.839 -4.104 1.00 46.03 81 MET A C 1
ATOM 622 O O . MET A 1 81 ? 10.847 21.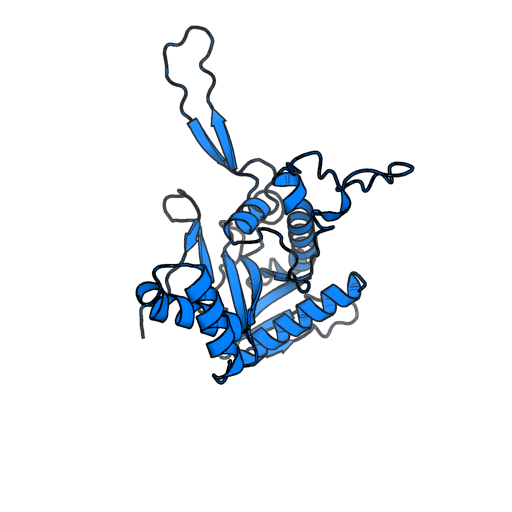612 -4.145 1.00 46.03 81 MET A O 1
ATOM 626 N N . VAL A 1 82 ? 11.174 23.516 -3.008 1.00 49.38 82 VAL A N 1
ATOM 627 C CA . VAL A 1 82 ? 11.306 22.874 -1.697 1.00 49.38 82 VAL A CA 1
ATOM 628 C C . VAL A 1 82 ? 9.907 22.800 -1.092 1.00 49.38 82 VAL A C 1
ATOM 630 O O . VAL A 1 82 ? 9.428 23.754 -0.484 1.00 49.38 82 VAL A O 1
ATOM 633 N N . GLN A 1 83 ? 9.207 21.691 -1.321 1.00 57.28 83 GLN A N 1
ATOM 634 C CA . GLN A 1 83 ? 7.980 21.384 -0.592 1.00 57.28 83 GLN A CA 1
ATOM 635 C C . GLN A 1 83 ? 8.375 20.636 0.684 1.00 57.28 83 GLN A C 1
ATOM 637 O O . GLN A 1 83 ? 9.115 19.655 0.617 1.00 57.28 83 GLN A O 1
ATOM 642 N N . SER A 1 84 ? 7.928 21.110 1.850 1.00 68.25 84 SER A N 1
ATOM 643 C CA . SER A 1 84 ? 8.186 20.402 3.109 1.00 68.25 84 SER A CA 1
ATOM 644 C C . SER A 1 84 ? 7.535 19.013 3.072 1.00 68.25 84 SER A C 1
ATOM 646 O O . SER A 1 84 ? 6.466 18.846 2.474 1.00 68.25 84 SER A O 1
ATOM 648 N N . GLN A 1 85 ? 8.142 18.016 3.728 1.00 70.12 85 GLN A N 1
ATOM 649 C CA . GLN A 1 85 ? 7.544 16.676 3.854 1.00 70.12 85 GLN A CA 1
ATOM 650 C C . GLN A 1 85 ? 6.114 16.754 4.404 1.00 70.12 85 GLN A C 1
ATOM 652 O O . GLN A 1 85 ? 5.216 16.075 3.907 1.00 70.12 85 GLN A O 1
ATOM 657 N N . LYS A 1 86 ? 5.871 17.686 5.331 1.00 73.06 86 LYS A N 1
ATOM 658 C CA . LYS A 1 86 ? 4.544 17.974 5.869 1.00 73.06 86 LYS A CA 1
ATOM 659 C C . LYS A 1 86 ? 3.498 18.255 4.789 1.00 73.06 86 LYS A C 1
ATOM 661 O O . LYS A 1 86 ? 2.426 17.657 4.824 1.00 73.06 86 LYS A O 1
ATOM 666 N N . GLU A 1 87 ? 3.797 19.141 3.841 1.00 75.31 87 GLU A N 1
ATOM 667 C CA . GLU A 1 87 ? 2.880 19.473 2.742 1.00 75.31 87 GLU A CA 1
ATOM 668 C C . GLU A 1 87 ? 2.766 18.346 1.709 1.00 75.31 87 GLU A C 1
ATOM 670 O O . GLU A 1 87 ? 1.720 18.189 1.079 1.00 75.31 87 GLU A O 1
ATOM 675 N N . ALA A 1 88 ? 3.834 17.572 1.505 1.00 77.81 88 ALA A N 1
ATOM 676 C CA . ALA A 1 88 ? 3.823 16.446 0.577 1.00 77.81 88 ALA A CA 1
ATOM 677 C C . ALA A 1 88 ? 2.948 15.285 1.089 1.00 77.81 88 ALA A C 1
ATOM 679 O O . ALA A 1 88 ? 2.241 14.657 0.297 1.00 77.81 88 ALA A O 1
ATOM 680 N N . LEU A 1 89 ? 2.958 15.035 2.404 1.00 82.56 89 LEU A N 1
ATOM 681 C CA . LEU A 1 89 ? 2.269 13.914 3.052 1.00 82.56 89 LEU A CA 1
ATOM 682 C C . LEU A 1 89 ? 0.868 14.253 3.579 1.00 82.56 89 LEU A C 1
ATOM 684 O O . LEU A 1 89 ? 0.125 13.348 3.955 1.00 82.56 89 LEU A O 1
ATOM 688 N N . GLU A 1 90 ? 0.461 15.524 3.591 1.00 84.50 90 GLU A N 1
ATOM 689 C CA . GLU A 1 90 ? -0.878 15.942 4.036 1.00 84.50 90 GLU A CA 1
ATOM 690 C C . GLU A 1 90 ? -2.023 15.153 3.362 1.00 84.50 90 GLU A C 1
ATOM 692 O O . GLU A 1 90 ? -2.866 14.622 4.090 1.00 84.50 90 GLU A O 1
ATOM 697 N N . PRO A 1 91 ? -2.040 14.937 2.026 1.00 85.62 91 PRO A N 1
ATOM 698 C CA . PRO A 1 91 ? -3.105 14.158 1.391 1.00 85.62 91 PRO A CA 1
ATOM 699 C C . PRO A 1 91 ? -3.196 12.719 1.910 1.00 85.62 91 PRO A C 1
ATOM 701 O O . PRO A 1 91 ? -4.282 12.151 1.984 1.00 85.62 91 PRO A O 1
ATOM 704 N N . VAL A 1 92 ? -2.055 12.129 2.265 1.00 88.69 92 VAL A N 1
ATOM 705 C CA . VAL A 1 92 ? -1.961 10.764 2.790 1.00 88.69 92 VAL A CA 1
ATOM 706 C C . VAL A 1 92 ? -2.499 10.728 4.215 1.00 88.69 92 VAL A C 1
ATOM 708 O O . VAL A 1 92 ? -3.358 9.907 4.533 1.00 88.69 92 VAL A O 1
ATOM 711 N N . ARG A 1 93 ? -2.048 11.665 5.058 1.00 89.00 93 ARG A N 1
ATOM 712 C CA . ARG A 1 93 ? -2.505 11.827 6.446 1.00 89.00 93 ARG A CA 1
ATOM 713 C C . ARG A 1 93 ? -4.021 11.993 6.521 1.00 89.00 93 ARG A C 1
ATOM 715 O O . ARG A 1 93 ? -4.666 11.373 7.367 1.00 89.00 93 ARG A O 1
ATOM 722 N N . ASP A 1 94 ? -4.594 12.782 5.618 1.00 89.81 94 ASP A N 1
ATOM 723 C CA . ASP A 1 94 ? -6.039 12.980 5.536 1.00 89.81 94 ASP A CA 1
ATOM 724 C C . ASP A 1 94 ? -6.774 11.692 5.158 1.00 89.81 94 ASP A C 1
ATOM 726 O O . ASP A 1 94 ? -7.787 11.370 5.780 1.00 89.81 94 ASP A O 1
ATOM 730 N N . LYS A 1 95 ? -6.250 10.905 4.208 1.00 92.31 95 LYS A N 1
ATOM 731 C CA . LYS A 1 95 ? -6.851 9.612 3.845 1.00 92.31 95 LYS A CA 1
ATOM 732 C C . LYS A 1 95 ? -6.769 8.576 4.953 1.00 92.31 95 LYS A C 1
ATOM 734 O O . LYS A 1 95 ? -7.767 7.898 5.189 1.00 92.31 95 LYS A O 1
ATOM 739 N N . ILE A 1 96 ? -5.657 8.510 5.683 1.00 92.88 96 ILE A N 1
ATOM 740 C CA . ILE A 1 96 ? -5.547 7.656 6.875 1.00 92.88 96 ILE A CA 1
ATOM 741 C C . ILE A 1 96 ? -6.598 8.066 7.911 1.00 92.88 96 ILE A C 1
ATOM 743 O O . ILE A 1 96 ? -7.342 7.221 8.403 1.00 92.88 96 ILE A O 1
ATOM 747 N N . LYS A 1 97 ? -6.729 9.368 8.193 1.00 91.88 97 LYS A N 1
ATOM 748 C CA . LYS A 1 97 ? -7.714 9.895 9.149 1.00 91.88 97 LYS A CA 1
ATOM 749 C C . LYS A 1 97 ? -9.161 9.619 8.725 1.00 91.88 97 LYS A C 1
ATOM 751 O O . LYS A 1 97 ? -9.994 9.254 9.553 1.00 91.88 97 LYS A O 1
ATOM 756 N N . GLU A 1 98 ? -9.489 9.831 7.453 1.00 92.25 98 GLU A N 1
ATOM 757 C CA . GLU A 1 98 ? -10.816 9.544 6.897 1.00 92.25 98 GLU A CA 1
ATOM 758 C C . GLU A 1 98 ? -11.157 8.056 7.000 1.00 92.25 98 GLU A C 1
ATOM 760 O O . GLU A 1 98 ? -12.263 7.717 7.422 1.00 92.25 98 GLU A O 1
ATOM 765 N N . ALA A 1 99 ? -10.213 7.180 6.649 1.00 93.88 99 ALA A N 1
ATOM 766 C CA . ALA A 1 99 ? -10.404 5.740 6.724 1.00 93.88 99 ALA A CA 1
ATOM 767 C C . ALA A 1 99 ? -10.563 5.258 8.169 1.00 93.88 99 ALA A C 1
ATOM 769 O O . ALA A 1 99 ? -11.534 4.574 8.492 1.00 93.88 99 ALA A O 1
ATOM 770 N N . ALA A 1 100 ? -9.679 5.699 9.067 1.00 94.19 100 ALA A N 1
ATOM 771 C CA . ALA A 1 100 ? -9.726 5.313 10.470 1.00 94.19 100 ALA A CA 1
ATOM 772 C C . ALA A 1 100 ? -11.069 5.673 11.123 1.00 94.19 100 ALA A C 1
ATOM 774 O O . ALA A 1 100 ? -11.696 4.834 11.765 1.00 94.19 100 ALA A O 1
ATOM 775 N N . LYS A 1 101 ? -11.596 6.879 10.864 1.00 93.00 101 LYS A N 1
ATOM 776 C CA . LYS A 1 101 ? -12.932 7.283 11.343 1.00 93.00 101 LYS A CA 1
ATOM 777 C C . LYS A 1 101 ? -14.050 6.330 10.916 1.00 93.00 101 LYS A C 1
ATOM 779 O O . LYS A 1 101 ? -14.993 6.148 11.683 1.00 93.00 101 LYS A O 1
ATOM 784 N N . GLN A 1 102 ? -13.977 5.766 9.712 1.00 91.94 102 GLN A N 1
ATOM 785 C CA . GLN A 1 102 ? -14.973 4.812 9.214 1.00 91.94 102 GLN A CA 1
ATOM 786 C C . GLN A 1 102 ? -14.808 3.425 9.841 1.00 91.94 102 GLN A C 1
ATOM 788 O O . GLN A 1 102 ? -15.807 2.760 10.133 1.00 91.94 102 GLN A O 1
ATOM 793 N N . LEU A 1 103 ? -13.561 3.036 10.113 1.00 93.69 103 LEU A N 1
ATOM 794 C CA . LEU A 1 103 ? -13.210 1.783 10.776 1.00 93.69 103 LEU A CA 1
ATOM 795 C C . LEU A 1 103 ? -13.514 1.785 12.280 1.00 93.69 103 LEU A C 1
ATOM 797 O O . LEU A 1 103 ? -13.752 0.724 12.842 1.00 93.69 103 LEU A O 1
ATOM 801 N N . ARG A 1 104 ? -13.578 2.956 12.933 1.00 93.75 104 ARG A N 1
ATOM 802 C CA . ARG A 1 104 ? -13.747 3.105 14.394 1.00 93.75 104 ARG A CA 1
ATOM 803 C C . ARG A 1 104 ? -14.829 2.226 15.019 1.00 93.75 104 ARG A C 1
ATOM 805 O O . ARG A 1 104 ? -14.675 1.771 16.143 1.00 93.75 104 ARG A O 1
ATOM 812 N N . ARG A 1 105 ? -15.949 2.028 14.336 1.00 91.31 105 ARG A N 1
ATOM 813 C CA . ARG A 1 105 ? -17.070 1.227 14.853 1.00 91.31 105 ARG A CA 1
ATOM 814 C C . ARG A 1 105 ? -16.793 -0.276 14.934 1.00 91.31 105 ARG A C 1
ATOM 816 O O . ARG A 1 105 ? -17.514 -0.944 15.651 1.00 91.31 105 ARG A O 1
ATOM 823 N N . TYR A 1 106 ? -15.778 -0.771 14.226 1.00 92.56 106 TYR A N 1
ATOM 824 C CA . TYR A 1 106 ? -15.349 -2.172 14.245 1.00 92.56 106 TYR A CA 1
ATOM 825 C C . TYR A 1 106 ? -14.257 -2.433 15.293 1.00 92.56 106 TYR A C 1
ATOM 827 O O . TYR A 1 106 ? -13.764 -3.549 15.401 1.00 92.56 106 TYR A O 1
ATOM 835 N N . LYS A 1 107 ? -13.836 -1.409 16.054 1.00 94.50 107 LYS A N 1
ATOM 836 C CA . LYS A 1 107 ? -12.698 -1.510 16.986 1.00 94.50 107 LYS A CA 1
ATOM 837 C C . LYS A 1 107 ? -12.898 -2.563 18.081 1.00 94.50 107 LYS A C 1
ATOM 839 O O . LYS A 1 107 ? -11.923 -3.107 18.576 1.00 94.50 107 LYS A O 1
ATOM 844 N N . ASP A 1 108 ? -14.151 -2.836 18.445 1.00 94.44 108 ASP A N 1
ATOM 845 C CA . ASP A 1 108 ? -14.510 -3.767 19.518 1.00 94.44 108 ASP A CA 1
ATOM 846 C C . ASP A 1 108 ? -14.928 -5.153 18.972 1.00 94.44 108 ASP A C 1
ATOM 848 O O . ASP A 1 108 ? -15.289 -6.037 19.745 1.00 94.44 108 ASP A O 1
ATOM 852 N N . ASP A 1 109 ? -14.841 -5.374 17.651 1.00 93.69 109 ASP A N 1
ATOM 853 C CA . ASP A 1 109 ? -15.261 -6.623 16.991 1.00 93.69 109 ASP A CA 1
ATOM 854 C C . ASP A 1 109 ? -14.190 -7.728 17.051 1.00 93.69 109 ASP A C 1
ATOM 856 O O . ASP A 1 109 ? -14.404 -8.839 16.565 1.00 93.69 109 ASP A O 1
ATOM 860 N N . GLY A 1 110 ? -13.015 -7.436 17.621 1.00 95.06 110 GLY A N 1
ATOM 861 C CA . GLY A 1 110 ? -11.905 -8.389 17.723 1.00 95.06 110 GLY A CA 1
ATOM 862 C C . GLY A 1 110 ? -11.243 -8.728 16.381 1.00 95.06 110 GLY A C 1
ATOM 863 O O . GLY A 1 110 ? -10.561 -9.746 16.278 1.00 95.06 110 GLY A O 1
ATOM 864 N N . LEU A 1 111 ? -11.443 -7.897 15.353 1.00 95.88 111 LEU A N 1
ATOM 865 C CA . LEU A 1 111 ? -10.857 -8.062 14.022 1.00 95.88 111 LEU A CA 1
ATOM 866 C C . LEU A 1 111 ? -9.739 -7.041 13.773 1.00 95.88 111 LEU A C 1
ATOM 868 O O . LEU A 1 111 ? -9.884 -5.883 14.170 1.00 95.88 111 LEU A O 1
ATOM 872 N N . PRO A 1 112 ? -8.665 -7.413 13.051 1.00 97.38 112 PRO A N 1
ATOM 873 C CA . PRO A 1 112 ? -7.691 -6.450 12.562 1.00 97.38 112 PRO A CA 1
ATOM 874 C C . PRO A 1 112 ? -8.344 -5.408 11.649 1.00 97.38 112 PRO A C 1
ATOM 876 O O . PRO A 1 112 ? -9.111 -5.753 10.741 1.00 97.38 112 PRO A O 1
ATOM 879 N N . LEU A 1 113 ? -8.012 -4.136 11.869 1.00 97.25 113 LEU A N 1
ATOM 880 C CA . LEU A 1 113 ? -8.537 -3.001 11.113 1.00 97.25 113 LEU A CA 1
ATOM 881 C C . LEU A 1 113 ? -7.428 -2.390 10.262 1.00 97.25 113 LEU A C 1
ATOM 883 O O . LEU A 1 113 ? -6.411 -1.936 10.787 1.00 97.25 113 LEU A O 1
ATOM 887 N N . MET A 1 114 ? -7.626 -2.352 8.949 1.00 97.12 114 MET A N 1
ATOM 888 C CA . MET A 1 114 ? -6.602 -1.930 7.999 1.00 97.12 114 MET A CA 1
ATOM 889 C C . MET A 1 114 ? -7.046 -0.779 7.118 1.00 97.12 114 MET A C 1
ATOM 891 O O . MET A 1 114 ? -8.136 -0.782 6.545 1.00 97.12 114 MET A O 1
ATOM 895 N N . VAL A 1 115 ? -6.138 0.172 6.933 1.00 97.25 115 VAL A N 1
ATOM 896 C CA . VAL A 1 115 ? -6.269 1.205 5.906 1.00 97.25 115 VAL A CA 1
ATOM 897 C C . VAL A 1 115 ? -5.423 0.803 4.704 1.00 97.25 115 VAL A C 1
ATOM 899 O O . VAL A 1 115 ? -4.219 0.612 4.843 1.00 97.25 115 VAL A O 1
ATOM 902 N N . VAL A 1 116 ? -6.024 0.712 3.521 1.00 97.06 116 VAL A N 1
ATOM 903 C CA . VAL A 1 116 ? -5.321 0.403 2.268 1.00 97.06 116 VAL A CA 1
ATOM 904 C C . VAL A 1 116 ? -5.285 1.657 1.404 1.00 97.06 116 VAL A C 1
ATOM 906 O O . VAL A 1 116 ? -6.322 2.199 1.027 1.00 97.06 116 VAL A O 1
ATOM 909 N N . LEU A 1 117 ? -4.091 2.144 1.090 1.00 95.56 117 LEU A N 1
ATOM 910 C CA . LEU A 1 117 ? -3.878 3.362 0.318 1.00 95.56 117 LEU A CA 1
ATOM 911 C C . LEU A 1 117 ? -3.391 3.030 -1.087 1.00 95.56 117 LEU A C 1
ATOM 913 O O . LEU A 1 117 ? -2.408 2.315 -1.247 1.00 95.56 117 LEU A O 1
ATOM 917 N N . ALA A 1 118 ? -4.018 3.619 -2.101 1.00 93.56 118 ALA A N 1
ATOM 918 C CA . ALA A 1 118 ? -3.607 3.456 -3.493 1.00 93.56 118 ALA A CA 1
ATOM 919 C C . ALA A 1 118 ? -3.340 4.807 -4.170 1.00 93.56 118 ALA A C 1
ATOM 921 O O . ALA A 1 118 ? -4.094 5.772 -3.995 1.00 93.56 118 ALA A O 1
ATOM 922 N N . ASN A 1 119 ? -2.302 4.851 -5.008 1.00 89.12 119 ASN A N 1
ATOM 923 C CA . ASN A 1 119 ? -2.008 5.958 -5.925 1.00 89.12 119 ASN A CA 1
ATOM 924 C C . ASN A 1 119 ? -2.262 5.504 -7.371 1.00 89.12 119 ASN A C 1
ATOM 926 O O . ASN A 1 119 ? -1.307 5.289 -8.116 1.00 89.12 119 ASN A O 1
ATOM 930 N N . PRO A 1 120 ? -3.527 5.359 -7.802 1.00 81.31 120 PRO A N 1
ATOM 931 C CA . PRO A 1 120 ? -3.859 4.774 -9.107 1.00 81.31 120 PRO A CA 1
ATOM 932 C C . PRO A 1 120 ? -3.359 5.596 -10.305 1.00 81.31 120 PRO A C 1
ATOM 934 O O . PRO A 1 120 ? -3.396 5.134 -11.436 1.00 81.31 120 PRO A O 1
ATOM 937 N N . MET A 1 121 ? -2.910 6.834 -10.083 1.00 78.38 121 MET A N 1
ATOM 938 C CA . MET A 1 121 ? -2.353 7.683 -11.139 1.00 78.38 121 MET A CA 1
ATOM 939 C C . MET A 1 121 ? -0.831 7.573 -11.253 1.00 78.38 121 MET A C 1
ATOM 941 O O . MET A 1 121 ? -0.252 8.326 -12.038 1.00 78.38 121 MET A O 1
ATOM 945 N N . SER A 1 122 ? -0.187 6.746 -10.418 1.00 71.94 122 SER A N 1
ATOM 946 C CA . SER A 1 122 ? 1.271 6.593 -10.317 1.00 71.94 122 SER A CA 1
ATOM 947 C C . SER A 1 122 ? 2.008 7.930 -10.342 1.00 71.94 122 SER A C 1
ATOM 949 O O . SER A 1 122 ? 3.085 8.067 -10.923 1.00 71.94 122 SER A O 1
ATOM 951 N N . LYS A 1 123 ? 1.396 8.970 -9.753 1.00 71.81 123 LYS A N 1
ATOM 952 C CA . LYS A 1 123 ? 1.998 10.302 -9.771 1.00 71.81 123 LYS A CA 1
ATOM 953 C C . LYS A 1 123 ? 3.318 10.233 -9.017 1.00 71.81 123 LYS A C 1
ATOM 955 O O . LYS A 1 123 ? 3.330 9.588 -7.967 1.00 71.81 123 LYS A O 1
ATOM 960 N N . PRO A 1 124 ? 4.367 10.926 -9.498 1.00 62.06 124 PRO A N 1
ATOM 961 C CA . PRO A 1 124 ? 5.678 10.942 -8.870 1.00 62.06 124 PRO A CA 1
ATOM 962 C C . PRO A 1 124 ? 5.567 11.666 -7.531 1.00 62.06 124 PRO A C 1
ATOM 964 O O . PRO A 1 124 ? 5.705 12.883 -7.422 1.00 62.06 124 PRO A O 1
ATOM 967 N N . ILE A 1 125 ? 5.205 10.901 -6.520 1.00 64.44 125 ILE A N 1
ATOM 968 C CA . ILE A 1 125 ? 5.288 11.247 -5.119 1.00 64.44 125 ILE A CA 1
ATOM 969 C C . ILE A 1 125 ? 6.298 10.233 -4.596 1.00 64.44 125 ILE A C 1
ATOM 971 O O . ILE A 1 125 ? 6.104 9.043 -4.862 1.00 64.44 125 ILE A O 1
ATOM 975 N N . PRO A 1 126 ? 7.364 10.661 -3.903 1.00 64.12 126 PRO A N 1
ATOM 976 C CA . PRO A 1 126 ? 8.130 9.744 -3.076 1.00 64.12 126 PRO A CA 1
ATOM 977 C C . PRO A 1 126 ? 7.157 9.223 -2.015 1.00 64.12 126 PRO A C 1
ATOM 979 O O . PRO A 1 126 ? 6.840 9.902 -1.045 1.00 64.12 126 PRO A O 1
ATOM 982 N N . PHE A 1 127 ? 6.527 8.096 -2.329 1.00 75.00 127 PHE A N 1
ATOM 983 C CA . PHE A 1 127 ? 5.512 7.447 -1.518 1.00 75.00 127 PHE A CA 1
ATOM 984 C C . PHE A 1 127 ? 5.933 6.005 -1.304 1.00 75.00 127 PHE A C 1
ATOM 986 O O . PHE A 1 127 ? 5.313 5.050 -1.771 1.00 75.00 127 PHE A O 1
ATOM 993 N N . ASP A 1 128 ? 7.097 5.916 -0.681 1.00 84.06 128 ASP A N 1
ATOM 994 C CA . ASP A 1 128 ? 7.689 4.710 -0.148 1.00 84.06 128 ASP A CA 1
ATOM 995 C C . ASP A 1 128 ? 7.231 4.476 1.298 1.00 84.06 128 ASP A C 1
ATOM 997 O O . ASP A 1 128 ? 6.437 5.223 1.879 1.00 84.06 128 ASP A O 1
ATOM 1001 N N . GLU A 1 129 ? 7.724 3.392 1.870 1.00 87.44 129 GLU A N 1
ATOM 1002 C CA . GLU A 1 129 ? 7.429 2.927 3.215 1.00 87.44 129 GLU A CA 1
ATOM 1003 C C . GLU A 1 129 ? 7.848 3.958 4.265 1.00 87.44 129 GLU A C 1
ATOM 1005 O O . GLU A 1 129 ? 7.073 4.261 5.170 1.00 87.44 129 GLU A O 1
ATOM 1010 N N . SER A 1 130 ? 9.020 4.575 4.094 1.00 83.88 130 SER A N 1
ATOM 1011 C CA . SER A 1 130 ? 9.518 5.656 4.952 1.00 83.88 130 SER A CA 1
ATOM 1012 C C . SER A 1 130 ? 8.558 6.846 4.978 1.00 83.88 130 SER A C 1
ATOM 1014 O O . SER A 1 130 ? 8.235 7.384 6.040 1.00 83.88 130 SER A O 1
ATOM 1016 N N . SER A 1 131 ? 8.046 7.234 3.811 1.00 85.12 131 SER A N 1
ATOM 1017 C CA . SER A 1 131 ? 7.065 8.311 3.670 1.00 85.12 131 SER A CA 1
ATOM 1018 C C . SER A 1 131 ? 5.726 7.957 4.321 1.00 85.12 131 SER A C 1
ATOM 1020 O O . SER A 1 131 ? 5.086 8.819 4.932 1.00 85.12 131 SER A O 1
ATOM 1022 N N . LEU A 1 132 ? 5.297 6.694 4.234 1.00 88.12 132 LEU A N 1
ATOM 1023 C CA . LEU A 1 132 ? 4.091 6.222 4.914 1.00 88.12 132 LEU A CA 1
ATOM 1024 C C . LEU A 1 132 ? 4.266 6.203 6.441 1.00 88.12 132 LEU A C 1
ATOM 1026 O O . LEU A 1 132 ? 3.382 6.686 7.149 1.00 88.12 132 LEU A O 1
ATOM 1030 N N . ILE A 1 133 ? 5.406 5.729 6.948 1.00 87.38 133 ILE A N 1
ATOM 1031 C CA . ILE A 1 133 ? 5.746 5.765 8.379 1.00 87.38 133 ILE A CA 1
ATOM 1032 C C . ILE A 1 133 ? 5.700 7.213 8.886 1.00 87.38 133 ILE A C 1
ATOM 1034 O O . ILE A 1 133 ? 5.029 7.495 9.882 1.00 87.38 133 ILE A O 1
ATOM 1038 N N . ALA A 1 134 ? 6.296 8.160 8.155 1.00 84.81 134 ALA A N 1
ATOM 1039 C CA . ALA A 1 134 ? 6.235 9.584 8.494 1.00 84.81 134 ALA A CA 1
ATOM 1040 C C . ALA A 1 134 ? 4.800 10.156 8.451 1.00 84.81 134 ALA A C 1
ATOM 1042 O O . ALA A 1 134 ? 4.430 11.059 9.213 1.00 84.81 134 ALA A O 1
ATOM 1043 N N . ALA A 1 135 ? 3.936 9.635 7.576 1.00 85.88 135 ALA A N 1
ATOM 1044 C CA . ALA A 1 135 ? 2.522 10.004 7.561 1.00 85.88 135 ALA A CA 1
ATOM 1045 C C . ALA A 1 135 ? 1.763 9.450 8.785 1.00 85.88 135 ALA A C 1
ATOM 1047 O O . ALA A 1 135 ? 0.909 10.148 9.338 1.00 85.88 135 ALA A O 1
ATOM 1048 N N . MET A 1 136 ? 2.079 8.228 9.220 1.00 86.88 136 MET A N 1
ATOM 1049 C CA . MET A 1 136 ? 1.438 7.545 10.350 1.00 86.88 136 MET A CA 1
ATOM 1050 C C . MET A 1 136 ? 1.855 8.122 11.706 1.00 86.88 136 MET A C 1
ATOM 1052 O O . MET A 1 136 ? 0.985 8.426 12.527 1.00 86.88 136 MET A O 1
ATOM 1056 N N . TYR A 1 137 ? 3.161 8.295 11.918 1.00 82.19 137 TYR A N 1
ATOM 1057 C CA . TYR A 1 137 ? 3.761 8.598 13.222 1.00 82.19 137 TYR A CA 1
ATOM 1058 C C . TYR A 1 137 ? 4.229 10.045 13.372 1.00 82.19 137 TYR A C 1
ATOM 1060 O O . TYR A 1 137 ? 4.388 10.505 14.496 1.00 82.19 137 TYR A O 1
ATOM 1068 N N . GLY A 1 138 ? 4.328 10.794 12.273 1.00 78.38 138 GLY A N 1
ATOM 1069 C CA . GLY A 1 138 ? 4.787 12.181 12.270 1.00 78.38 138 GLY A CA 1
ATOM 1070 C C . GLY A 1 138 ? 6.116 12.325 11.541 1.00 78.38 138 GLY A C 1
ATOM 1071 O O . GLY A 1 138 ? 6.785 11.340 11.243 1.00 78.38 138 GLY A O 1
ATOM 1072 N N . ASP A 1 139 ? 6.470 13.564 11.205 1.00 69.38 139 ASP A N 1
ATOM 1073 C CA . ASP A 1 139 ? 7.773 13.853 10.603 1.00 69.38 139 ASP A CA 1
ATOM 1074 C C . ASP A 1 139 ? 8.874 13.515 11.628 1.00 69.38 139 ASP A C 1
ATOM 1076 O O . ASP A 1 139 ? 8.680 13.739 12.823 1.00 69.38 139 ASP A O 1
ATOM 1080 N N . ILE A 1 140 ? 10.004 12.948 11.190 1.00 59.12 140 ILE A N 1
ATOM 1081 C CA . ILE A 1 140 ? 11.148 12.717 12.083 1.00 59.12 140 ILE A CA 1
ATOM 1082 C C . ILE A 1 140 ? 11.682 14.091 12.495 1.00 59.12 140 ILE A C 1
ATOM 1084 O O . ILE A 1 140 ? 12.173 14.849 11.656 1.00 59.12 140 ILE A O 1
ATOM 1088 N N . GLU A 1 141 ? 11.571 14.420 13.776 1.00 55.50 141 GLU A N 1
ATOM 1089 C CA . GLU A 1 141 ? 12.093 15.650 14.357 1.00 55.50 141 GLU A CA 1
ATOM 1090 C C . GLU A 1 141 ? 13.379 15.315 15.119 1.00 55.50 141 GLU A C 1
ATOM 1092 O O . GLU A 1 141 ? 13.408 14.429 15.973 1.00 55.50 141 GLU A O 1
ATOM 1097 N N . ALA A 1 142 ? 14.468 16.011 14.791 1.00 48.16 142 ALA A N 1
ATOM 1098 C CA . ALA A 1 142 ? 15.660 15.990 15.625 1.00 48.16 142 ALA A CA 1
ATOM 1099 C C . ALA A 1 142 ? 15.385 16.865 16.851 1.00 48.16 142 ALA A C 1
ATOM 1101 O O . ALA A 1 142 ? 15.201 18.080 16.721 1.00 48.16 142 ALA A O 1
ATOM 1102 N N . VAL A 1 143 ? 15.312 16.241 18.023 1.00 50.53 143 VAL A N 1
ATOM 1103 C CA . VAL A 1 143 ? 15.184 16.941 19.299 1.00 50.53 143 VAL A CA 1
ATOM 1104 C C . VAL A 1 143 ? 16.591 17.180 19.821 1.00 50.53 143 VAL A C 1
ATOM 1106 O O . VAL A 1 143 ? 17.395 16.255 19.901 1.00 50.53 143 VAL A O 1
ATOM 1109 N N . PHE A 1 144 ? 16.886 18.437 20.138 1.00 52.59 144 PHE A N 1
ATOM 1110 C CA . PHE A 1 144 ? 18.144 18.844 20.745 1.00 52.59 144 PHE A CA 1
ATOM 1111 C C . PHE A 1 144 ? 17.832 19.372 22.138 1.00 52.59 144 PHE A C 1
ATOM 1113 O O . PHE A 1 144 ? 17.068 20.336 22.267 1.00 52.59 144 PHE A O 1
ATOM 1120 N N . GLU A 1 145 ? 18.421 18.780 23.172 1.00 55.97 145 GLU A N 1
ATOM 1121 C CA . GLU A 1 145 ? 18.455 19.446 24.467 1.00 55.97 145 GLU A CA 1
ATOM 1122 C C . GLU A 1 145 ? 19.354 20.676 24.364 1.00 55.97 145 GLU A C 1
ATOM 1124 O O . GLU A 1 145 ? 20.526 20.589 24.001 1.00 55.97 145 GLU A O 1
ATOM 1129 N N . ILE A 1 146 ? 18.788 21.848 24.649 1.00 54.78 146 ILE A N 1
ATOM 1130 C CA . ILE A 1 146 ? 19.566 23.074 24.806 1.00 54.78 146 ILE A CA 1
ATOM 1131 C C . ILE A 1 146 ? 20.012 23.094 26.270 1.00 54.78 146 ILE A C 1
ATOM 1133 O O . ILE A 1 146 ? 19.145 23.229 27.138 1.00 54.78 146 ILE A O 1
ATOM 1137 N N . PRO A 1 147 ? 21.318 22.969 26.572 1.00 56.34 147 PRO A N 1
ATOM 1138 C CA . PRO A 1 147 ? 21.792 23.052 27.947 1.00 56.34 147 PRO A CA 1
ATOM 1139 C C . PRO A 1 147 ? 21.367 24.389 28.565 1.00 56.34 147 PRO A C 1
ATOM 1141 O O . PRO A 1 147 ? 21.436 25.432 27.904 1.00 56.34 147 PRO A O 1
ATOM 1144 N N . GLU A 1 148 ? 20.936 24.381 29.830 1.00 59.72 148 GLU A N 1
ATOM 1145 C CA . GLU A 1 148 ? 20.712 25.629 30.565 1.00 59.72 148 GLU A CA 1
ATOM 1146 C C . GLU A 1 148 ? 21.986 26.485 30.531 1.00 59.72 148 GLU A C 1
ATOM 1148 O O . GLU A 1 148 ? 23.105 25.976 30.644 1.00 59.72 148 GLU A O 1
ATOM 1153 N N . GLN A 1 149 ? 21.820 27.800 30.349 1.00 51.53 149 GLN A N 1
ATOM 1154 C CA . GLN A 1 149 ? 22.938 28.741 30.259 1.00 51.53 149 GLN A CA 1
ATOM 1155 C C . GLN A 1 149 ? 23.897 28.568 31.448 1.00 51.53 149 GLN A C 1
ATOM 1157 O O . GLN A 1 149 ? 23.573 28.937 32.574 1.00 51.53 149 GLN A O 1
ATOM 1162 N N . GLY A 1 150 ? 25.095 28.045 31.171 1.00 56.12 150 GLY A N 1
ATOM 1163 C CA . GLY A 1 150 ? 26.153 27.825 32.161 1.00 56.12 150 GLY A CA 1
ATOM 1164 C C . GLY A 1 150 ? 26.488 26.358 32.447 1.00 56.12 150 GLY A C 1
ATOM 1165 O O . GLY A 1 150 ? 27.448 26.114 33.175 1.00 56.12 150 GLY A O 1
ATOM 1166 N N . ALA A 1 151 ? 25.761 25.395 31.876 1.00 55.56 151 ALA A N 1
ATOM 1167 C CA . ALA A 1 151 ? 26.120 23.982 31.950 1.00 55.56 151 ALA A CA 1
ATOM 1168 C C . ALA A 1 151 ? 27.116 23.604 30.836 1.00 55.56 151 ALA A C 1
ATOM 1170 O O . ALA A 1 151 ? 26.820 23.748 29.650 1.00 55.56 151 ALA A O 1
ATOM 1171 N N . GLU A 1 152 ? 28.299 23.107 31.211 1.00 48.72 152 GLU A N 1
ATOM 1172 C CA . GLU A 1 152 ? 29.170 22.367 30.293 1.00 48.72 152 GLU A CA 1
ATOM 1173 C C . GLU A 1 152 ? 28.580 20.964 30.100 1.00 48.72 152 GLU A C 1
ATOM 1175 O O . GLU A 1 152 ? 28.682 20.106 30.975 1.00 48.72 152 GLU A O 1
ATOM 1180 N N . GLY A 1 153 ? 27.926 20.745 28.963 1.00 52.88 153 GLY A N 1
ATOM 1181 C CA . GLY A 1 153 ? 27.422 19.440 28.551 1.00 52.88 153 GLY A CA 1
ATOM 1182 C C . GLY A 1 153 ? 27.041 19.460 27.076 1.00 52.88 153 GLY A C 1
ATOM 1183 O O . GLY A 1 153 ? 26.411 20.411 26.611 1.00 52.88 153 GLY A O 1
ATOM 1184 N N . GLU A 1 154 ? 27.446 18.433 26.329 1.00 50.81 154 GLU A N 1
ATOM 1185 C CA . GLU A 1 154 ? 26.865 18.153 25.016 1.00 50.81 154 GLU A CA 1
ATOM 1186 C C . GLU A 1 154 ? 25.416 17.729 25.265 1.00 50.81 154 GLU A C 1
ATOM 1188 O O . GLU A 1 154 ? 25.176 16.684 25.864 1.00 50.81 154 GLU A O 1
ATOM 1193 N N . GLY A 1 155 ? 24.454 18.581 24.898 1.00 50.44 155 GLY A N 1
ATOM 1194 C CA . GLY A 1 155 ? 23.040 18.227 24.989 1.00 50.44 155 GLY A CA 1
ATOM 1195 C C . GLY A 1 155 ? 22.788 16.952 24.194 1.00 50.44 155 GLY A C 1
ATOM 1196 O O . GLY A 1 155 ? 23.252 16.831 23.055 1.00 50.44 155 GLY A O 1
ATOM 1197 N N . GLU A 1 156 ? 22.087 15.992 24.792 1.00 46.81 156 GLU A N 1
ATOM 1198 C CA . GLU A 1 156 ? 21.734 14.775 24.079 1.00 46.81 156 GLU A CA 1
ATOM 1199 C C . GLU A 1 156 ? 20.811 15.143 22.910 1.00 46.81 156 GLU A C 1
ATOM 1201 O O . GLU A 1 156 ? 19.892 15.962 23.025 1.00 46.81 156 GLU A O 1
ATOM 1206 N N . SER A 1 157 ? 21.098 14.567 21.745 1.00 40.75 157 SER A N 1
ATOM 1207 C CA . SER A 1 157 ? 20.237 14.686 20.574 1.00 40.75 157 SER A CA 1
ATOM 1208 C C . SER A 1 157 ? 19.678 13.319 20.242 1.00 40.75 157 SER A C 1
ATOM 1210 O O . SER A 1 157 ? 20.437 12.354 20.126 1.00 40.75 157 SER A O 1
ATOM 1212 N N . TRP A 1 158 ? 18.367 13.238 20.057 1.00 48.22 158 TRP A N 1
ATOM 1213 C CA . TRP A 1 158 ? 17.702 12.022 19.607 1.00 48.22 158 TRP A CA 1
ATOM 1214 C C . TRP A 1 158 ? 16.683 12.349 18.522 1.00 48.22 158 TRP A C 1
ATOM 1216 O O . TRP A 1 158 ? 16.201 13.476 18.386 1.00 48.22 158 TRP A O 1
ATOM 1226 N N . LEU A 1 159 ? 16.366 11.343 17.713 1.00 42.50 159 LEU A N 1
ATOM 1227 C CA . LEU A 1 159 ? 15.289 11.429 16.739 1.00 42.50 159 LEU A CA 1
ATOM 1228 C C . LEU A 1 159 ? 13.986 11.063 17.447 1.00 42.50 159 LEU A C 1
ATOM 1230 O O . LEU A 1 159 ? 13.866 9.974 18.004 1.00 42.50 159 LEU A O 1
ATOM 1234 N N . ALA A 1 160 ? 13.013 11.965 17.427 1.00 51.31 160 ALA A N 1
ATOM 1235 C CA . ALA A 1 160 ? 11.665 11.700 17.901 1.00 51.31 160 ALA A CA 1
ATOM 1236 C C . ALA A 1 160 ? 10.685 11.764 16.727 1.00 51.31 160 ALA A C 1
ATOM 1238 O O . ALA A 1 160 ? 10.861 12.536 15.783 1.00 51.31 160 ALA A O 1
ATOM 1239 N N . ALA A 1 161 ? 9.622 10.966 16.783 1.00 56.59 161 ALA A N 1
ATOM 1240 C CA . ALA A 1 161 ? 8.484 11.182 15.902 1.00 56.59 161 ALA A CA 1
ATOM 1241 C C . ALA A 1 161 ? 7.773 12.474 16.341 1.00 56.59 161 ALA A C 1
ATOM 1243 O O . ALA A 1 161 ? 7.333 12.586 17.486 1.00 56.59 161 ALA A O 1
ATOM 1244 N N . GLY A 1 162 ? 7.689 13.465 15.453 1.00 54.50 162 GLY A N 1
ATOM 1245 C CA . GLY A 1 162 ? 7.024 14.734 15.733 1.00 54.50 162 GLY A CA 1
ATOM 1246 C C . GLY A 1 162 ? 5.524 14.570 16.005 1.00 54.50 162 GLY A C 1
ATOM 1247 O O . GLY A 1 162 ? 4.890 13.588 15.620 1.00 54.50 162 GLY A O 1
ATOM 1248 N N . LEU A 1 163 ? 4.897 15.591 16.596 1.00 51.56 163 LEU A N 1
ATOM 1249 C CA . LEU A 1 163 ? 3.489 15.576 17.052 1.00 51.56 163 LEU A CA 1
ATOM 1250 C C . LEU A 1 163 ? 2.428 15.417 15.937 1.00 51.56 163 LEU A C 1
ATOM 1252 O O . LEU A 1 163 ? 1.226 15.403 16.206 1.00 51.56 163 LEU A O 1
ATOM 1256 N N . ASN A 1 164 ? 2.842 15.330 14.672 1.00 57.25 164 ASN A N 1
ATOM 1257 C CA . ASN A 1 164 ? 1.950 15.330 13.511 1.00 57.25 164 ASN A CA 1
ATOM 1258 C C . ASN A 1 164 ? 1.486 13.928 13.067 1.00 57.25 164 ASN A C 1
ATOM 1260 O O . ASN A 1 164 ? 0.733 13.833 12.089 1.00 57.25 164 ASN A O 1
ATOM 1264 N N . GLY A 1 165 ? 1.898 12.863 13.762 1.00 57.12 165 GLY A N 1
ATOM 1265 C CA . GLY A 1 165 ? 1.412 11.501 13.530 1.00 57.12 165 GLY A CA 1
ATOM 1266 C C . GLY A 1 165 ? -0.091 11.368 13.745 1.00 57.12 165 GLY A C 1
ATOM 1267 O O . GLY A 1 165 ? -0.633 11.831 14.748 1.00 57.12 165 GLY A O 1
ATOM 1268 N N . LYS A 1 166 ? -0.797 10.758 12.785 1.00 62.16 166 LYS A N 1
ATOM 1269 C CA . LYS A 1 166 ? -2.252 10.545 12.888 1.00 62.16 166 LYS A CA 1
ATOM 1270 C C . LYS A 1 166 ? -2.620 9.335 13.735 1.00 62.16 166 LYS A C 1
ATOM 1272 O O . LYS A 1 166 ? -3.676 9.354 14.363 1.00 62.16 166 LYS A O 1
ATOM 1277 N N . LEU A 1 167 ? -1.787 8.297 13.746 1.00 63.47 167 LEU A N 1
ATOM 1278 C CA . LEU A 1 167 ? -2.113 7.053 14.446 1.00 63.47 167 LEU A CA 1
ATOM 1279 C C . LEU A 1 167 ? -1.698 7.071 15.915 1.00 63.47 167 LEU A C 1
ATOM 1281 O O . LEU A 1 167 ? -2.407 6.502 16.737 1.00 63.47 167 LEU A O 1
ATOM 1285 N N . THR A 1 168 ? -0.625 7.785 16.259 1.00 60.06 168 THR A N 1
ATOM 1286 C CA . THR A 1 168 ? -0.122 7.893 17.639 1.00 60.06 168 THR A CA 1
ATOM 1287 C C . THR A 1 168 ? -1.117 8.549 18.596 1.00 60.06 168 THR A C 1
ATOM 1289 O O . THR A 1 168 ? -1.171 8.175 19.764 1.00 60.06 168 THR A O 1
ATOM 1292 N N . ASN A 1 169 ? -1.951 9.469 18.097 1.00 62.62 169 ASN A N 1
ATOM 1293 C CA . ASN A 1 169 ? -2.811 10.301 18.942 1.00 62.62 169 ASN A CA 1
ATOM 1294 C C . ASN A 1 169 ? -4.316 9.985 18.847 1.00 62.62 169 ASN A C 1
ATOM 1296 O O . ASN A 1 169 ? -5.006 10.049 19.859 1.00 62.62 169 ASN A O 1
ATOM 1300 N N . ASP A 1 170 ? -4.845 9.649 17.661 1.00 74.25 170 ASP A N 1
ATOM 1301 C CA . ASP A 1 170 ? -6.305 9.645 17.435 1.00 74.25 170 ASP A CA 1
ATOM 1302 C C . ASP A 1 170 ? -6.902 8.257 17.124 1.00 74.25 170 ASP A C 1
ATOM 1304 O O . ASP A 1 170 ? -8.123 8.060 17.219 1.00 74.25 170 ASP A O 1
ATOM 1308 N N . HIS A 1 171 ? -6.085 7.307 16.660 1.00 86.62 171 HIS A N 1
ATOM 1309 C CA . HIS A 1 171 ? -6.551 6.119 15.929 1.00 86.62 171 HIS A CA 1
ATOM 1310 C C . HIS A 1 171 ? -5.777 4.843 16.298 1.00 86.62 171 HIS A C 1
ATOM 1312 O O . HIS A 1 171 ? -5.404 4.060 15.428 1.00 86.62 171 HIS A O 1
ATOM 1318 N N . GLN A 1 172 ? -5.566 4.638 17.597 1.00 90.00 172 GLN A N 1
ATOM 1319 C CA . GLN A 1 172 ? -4.800 3.522 18.163 1.00 90.00 172 GLN A CA 1
ATOM 1320 C C . GLN A 1 172 ? -5.389 2.130 17.847 1.00 90.00 172 GLN A C 1
ATOM 1322 O O . GLN A 1 172 ? -4.660 1.159 17.749 1.00 90.00 172 GLN A O 1
ATOM 1327 N N . TYR A 1 173 ? -6.682 2.030 17.535 1.00 94.44 173 TYR A N 1
ATOM 1328 C CA . TYR A 1 173 ? -7.344 0.774 17.146 1.00 94.44 173 TYR A CA 1
ATOM 1329 C C . TYR A 1 173 ? -7.025 0.270 15.723 1.00 94.44 173 TYR A C 1
ATOM 1331 O O . TYR A 1 173 ? -7.526 -0.778 15.318 1.00 94.44 173 TYR A O 1
ATOM 1339 N N . ILE A 1 174 ? -6.275 1.023 14.914 1.00 96.44 174 ILE A N 1
ATOM 1340 C CA . ILE A 1 174 ? -5.882 0.587 13.567 1.00 96.44 174 ILE A CA 1
ATOM 1341 C C . ILE A 1 174 ? -4.720 -0.388 13.687 1.00 96.44 174 ILE A C 1
ATOM 1343 O O . ILE A 1 174 ? -3.723 -0.042 14.300 1.00 96.44 174 ILE A O 1
ATOM 1347 N N . SER A 1 175 ? -4.821 -1.563 13.071 1.00 96.81 175 SER A N 1
ATOM 1348 C CA . SER A 1 175 ? -3.805 -2.626 13.113 1.00 96.81 175 SER A CA 1
ATOM 1349 C C . SER A 1 175 ? -2.659 -2.403 12.138 1.00 96.81 175 SER A C 1
ATOM 1351 O O . SER A 1 175 ? -1.514 -2.730 12.435 1.00 96.81 175 SER A O 1
ATOM 1353 N N . ALA A 1 176 ? -2.954 -1.868 10.953 1.00 96.88 176 ALA A N 1
ATOM 1354 C CA . ALA A 1 176 ? -1.940 -1.595 9.943 1.00 96.88 176 ALA A CA 1
ATOM 1355 C C . ALA A 1 176 ? -2.417 -0.575 8.904 1.00 96.88 176 ALA A C 1
ATOM 1357 O O . ALA A 1 176 ? -3.618 -0.394 8.669 1.00 96.88 176 ALA A O 1
ATOM 1358 N N . VAL A 1 177 ? -1.454 0.049 8.230 1.00 96.12 177 VAL A N 1
ATOM 1359 C CA . VAL A 1 177 ? -1.686 0.816 7.003 1.00 96.12 177 VAL A CA 1
ATOM 1360 C C . VAL A 1 177 ? -0.863 0.196 5.885 1.00 96.12 177 VAL A C 1
ATOM 1362 O O . VAL A 1 177 ? 0.329 -0.039 6.052 1.00 96.12 177 VAL A O 1
ATOM 1365 N N . ALA A 1 178 ? -1.494 -0.070 4.747 1.00 96.88 178 ALA A N 1
ATOM 1366 C CA . ALA A 1 178 ? -0.861 -0.707 3.604 1.00 96.88 178 ALA A CA 1
ATOM 1367 C C . ALA A 1 178 ? -0.832 0.213 2.381 1.00 96.88 178 ALA A C 1
ATOM 1369 O O . ALA A 1 178 ? -1.789 0.941 2.110 1.00 96.88 178 ALA A O 1
ATOM 1370 N N . LEU A 1 179 ? 0.253 0.141 1.615 1.00 94.94 179 LEU A N 1
ATOM 1371 C CA . LEU A 1 179 ? 0.372 0.701 0.275 1.00 94.94 179 LEU A CA 1
ATOM 1372 C C . LEU A 1 179 ? 0.014 -0.364 -0.747 1.00 94.94 179 LEU A C 1
ATOM 1374 O O . LEU A 1 179 ? 0.728 -1.354 -0.866 1.00 94.94 179 LEU A O 1
ATOM 1378 N N . LEU A 1 180 ? -1.046 -0.136 -1.513 1.00 95.75 180 LEU A N 1
ATOM 1379 C CA . LEU A 1 180 ? -1.373 -0.948 -2.674 1.00 95.75 180 LEU A CA 1
ATOM 1380 C C . LEU A 1 180 ? -0.533 -0.500 -3.865 1.00 95.75 180 LEU A C 1
ATOM 1382 O O . LEU A 1 180 ? -0.650 0.638 -4.335 1.00 95.75 180 LEU A O 1
ATOM 1386 N N . ARG A 1 181 ? 0.320 -1.407 -4.336 1.00 93.06 181 ARG A N 1
ATOM 1387 C CA . ARG A 1 181 ? 1.277 -1.174 -5.413 1.00 93.06 181 ARG A CA 1
ATOM 1388 C C . ARG A 1 181 ? 0.962 -2.066 -6.600 1.00 93.06 181 ARG A C 1
ATOM 1390 O O . ARG A 1 181 ? 0.524 -3.202 -6.451 1.00 93.06 181 ARG A O 1
ATOM 1397 N N . GLU A 1 182 ? 1.242 -1.534 -7.779 1.00 92.81 182 GLU A N 1
ATOM 1398 C CA . GLU A 1 182 ? 1.213 -2.268 -9.034 1.00 92.81 182 GLU A CA 1
ATOM 1399 C C . GLU A 1 182 ? 2.584 -2.131 -9.696 1.00 92.81 182 GLU A C 1
ATOM 1401 O O . GLU A 1 182 ? 3.093 -1.017 -9.858 1.00 92.81 182 GLU A O 1
ATOM 1406 N N . ARG A 1 183 ? 3.196 -3.256 -10.065 1.00 91.69 183 ARG A N 1
ATOM 1407 C CA . ARG A 1 183 ? 4.476 -3.286 -10.773 1.00 91.69 183 ARG A CA 1
ATOM 1408 C C . ARG A 1 183 ? 4.297 -3.988 -12.115 1.00 91.69 183 ARG A C 1
ATOM 1410 O O . ARG A 1 183 ? 4.122 -5.201 -12.128 1.00 91.69 183 ARG A O 1
ATOM 1417 N N . PRO A 1 184 ? 4.373 -3.264 -13.243 1.00 93.69 184 PRO A N 1
ATOM 1418 C CA . PRO A 1 184 ? 4.396 -3.882 -14.562 1.00 93.69 184 PRO A CA 1
ATOM 1419 C C . PRO A 1 184 ? 5.516 -4.919 -14.676 1.00 93.69 184 PRO A C 1
ATOM 1421 O O . PRO A 1 184 ? 6.648 -4.649 -14.264 1.00 93.69 184 PRO A O 1
ATOM 1424 N N . HIS A 1 185 ? 5.230 -6.076 -15.274 1.00 95.56 185 HIS A N 1
ATOM 1425 C CA . HIS A 1 185 ? 6.235 -7.127 -15.469 1.00 95.56 185 HIS A CA 1
ATOM 1426 C C . HIS A 1 185 ? 7.413 -6.640 -16.327 1.00 95.56 185 HIS A C 1
ATOM 1428 O O . HIS A 1 185 ? 8.550 -7.054 -16.113 1.00 95.56 185 HIS A O 1
ATOM 1434 N N . SER A 1 186 ? 7.166 -5.685 -17.227 1.00 95.25 186 SER A N 1
ATOM 1435 C CA . SER A 1 186 ? 8.201 -5.020 -18.020 1.00 95.25 186 SER A CA 1
ATOM 1436 C C . SER A 1 186 ? 9.251 -4.294 -17.171 1.00 95.25 186 SER A C 1
ATOM 1438 O O . SER A 1 186 ? 10.409 -4.242 -17.571 1.00 95.25 186 SER A O 1
ATOM 1440 N N . ILE A 1 187 ? 8.897 -3.779 -15.985 1.00 92.62 187 ILE A N 1
ATOM 1441 C CA . ILE A 1 187 ? 9.868 -3.160 -15.067 1.00 92.62 187 ILE A CA 1
ATOM 1442 C C . ILE A 1 187 ? 10.777 -4.225 -14.450 1.00 92.62 187 ILE A C 1
ATOM 1444 O O . ILE A 1 187 ? 11.984 -4.013 -14.360 1.00 92.62 187 ILE A O 1
ATOM 1448 N N . ALA A 1 188 ? 10.216 -5.365 -14.037 1.00 92.88 188 ALA A N 1
ATOM 1449 C CA . ALA A 1 188 ? 10.999 -6.469 -13.482 1.00 92.88 188 ALA A CA 1
ATOM 1450 C C . ALA A 1 188 ? 11.939 -7.069 -14.540 1.00 92.88 188 ALA A C 1
ATOM 1452 O O . ALA A 1 188 ? 13.119 -7.275 -14.264 1.00 92.88 188 ALA A O 1
ATOM 1453 N N . TRP A 1 189 ? 11.436 -7.260 -15.763 1.00 96.31 189 TRP A N 1
ATOM 1454 C CA . TRP A 1 189 ? 12.242 -7.669 -16.914 1.00 96.31 189 TRP A CA 1
ATOM 1455 C C . TRP A 1 189 ? 13.370 -6.669 -17.200 1.00 96.31 189 TRP A C 1
ATOM 1457 O O . TRP A 1 189 ? 14.523 -7.073 -17.306 1.00 96.31 189 TRP A O 1
ATOM 1467 N N . ALA A 1 190 ? 13.073 -5.365 -17.237 1.00 96.19 190 ALA A N 1
ATOM 1468 C CA . ALA A 1 190 ? 14.085 -4.340 -17.479 1.00 96.19 190 ALA A CA 1
ATOM 1469 C C . ALA A 1 190 ? 15.175 -4.340 -16.397 1.00 96.19 190 ALA A C 1
ATOM 1471 O O . ALA A 1 190 ? 16.356 -4.253 -16.720 1.00 96.19 190 ALA A O 1
ATOM 1472 N N . ALA A 1 191 ? 14.798 -4.461 -15.119 1.00 94.56 191 ALA A N 1
ATOM 1473 C CA . ALA A 1 191 ? 15.753 -4.539 -14.015 1.00 94.56 191 ALA A CA 1
ATOM 1474 C C . ALA A 1 191 ? 16.689 -5.752 -14.153 1.00 94.56 191 ALA A C 1
ATOM 1476 O O . ALA A 1 191 ? 17.906 -5.583 -14.080 1.00 94.56 191 ALA A O 1
ATOM 1477 N N . ALA A 1 192 ? 16.133 -6.936 -14.436 1.00 96.00 192 ALA A N 1
ATOM 1478 C CA . ALA A 1 192 ? 16.914 -8.147 -14.679 1.00 96.00 192 ALA A CA 1
ATOM 1479 C C . ALA A 1 192 ? 17.853 -7.983 -15.884 1.00 96.00 192 ALA A C 1
ATOM 1481 O O . ALA A 1 192 ? 19.046 -8.262 -15.778 1.00 96.00 192 ALA A O 1
ATOM 1482 N N . TRP A 1 193 ? 17.348 -7.432 -16.993 1.00 97.38 193 TRP A N 1
ATOM 1483 C CA . TRP A 1 193 ? 18.155 -7.154 -18.177 1.00 97.38 193 TRP A CA 1
ATOM 1484 C C . TRP A 1 193 ? 19.334 -6.234 -17.846 1.00 97.38 193 TRP A C 1
ATOM 1486 O O . TRP A 1 193 ? 20.470 -6.528 -18.226 1.00 97.38 193 TRP A O 1
ATOM 1496 N N . PHE A 1 194 ? 19.098 -5.145 -17.105 1.00 96.38 194 PHE A N 1
ATOM 1497 C CA . PHE A 1 194 ? 20.171 -4.240 -16.698 1.00 96.38 194 PHE A CA 1
ATOM 1498 C C . PHE A 1 194 ? 21.186 -4.941 -15.801 1.00 96.38 194 PHE A C 1
ATOM 1500 O O . PHE A 1 194 ? 22.378 -4.772 -16.026 1.00 96.38 194 PHE A O 1
ATOM 1507 N N . ASP A 1 195 ? 20.767 -5.730 -14.817 1.00 96.25 195 ASP A N 1
ATOM 1508 C CA . ASP A 1 195 ? 21.709 -6.407 -13.922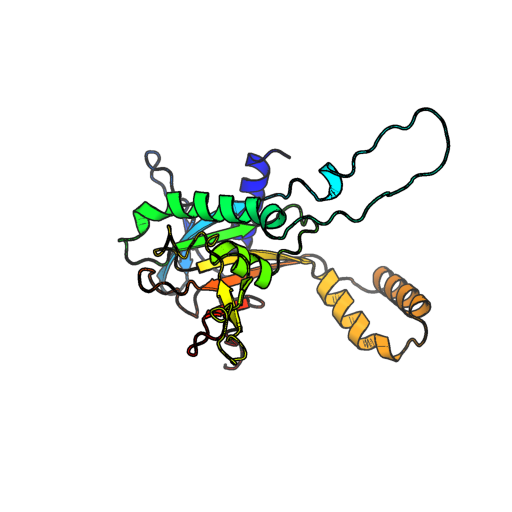 1.00 96.25 195 ASP A CA 1
ATOM 1509 C C . ASP A 1 195 ? 22.563 -7.456 -14.650 1.00 96.25 195 ASP A C 1
ATOM 1511 O O . ASP A 1 195 ? 23.773 -7.529 -14.420 1.00 96.25 195 ASP A O 1
ATOM 1515 N N . GLU A 1 196 ? 21.981 -8.201 -15.590 1.00 96.69 196 GLU A N 1
ATOM 1516 C CA . GLU A 1 196 ? 22.692 -9.201 -16.395 1.00 96.69 196 GLU A CA 1
ATOM 1517 C C . GLU A 1 196 ? 23.654 -8.586 -17.419 1.00 96.69 196 GLU A C 1
ATOM 1519 O O . GLU A 1 196 ? 24.707 -9.158 -17.719 1.00 96.69 196 GLU A O 1
ATOM 1524 N N . ASN A 1 197 ? 23.299 -7.426 -17.977 1.00 96.19 197 ASN A N 1
ATOM 1525 C CA . ASN A 1 197 ? 24.024 -6.833 -19.097 1.00 96.19 197 ASN A CA 1
ATOM 1526 C C . ASN A 1 197 ? 24.900 -5.638 -18.709 1.00 96.19 197 ASN A C 1
ATOM 1528 O O . ASN A 1 197 ? 25.755 -5.257 -19.507 1.00 96.19 197 ASN A O 1
ATOM 1532 N N . ARG A 1 198 ? 24.765 -5.068 -17.501 1.00 94.56 198 ARG A N 1
ATOM 1533 C CA . ARG A 1 198 ? 25.521 -3.875 -17.059 1.00 94.56 198 ARG A CA 1
ATOM 1534 C C . ARG A 1 198 ? 27.027 -4.024 -17.256 1.00 94.56 198 ARG A C 1
ATOM 1536 O O . ARG A 1 198 ? 27.680 -3.069 -17.646 1.00 94.56 198 ARG A O 1
ATOM 1543 N N . SER A 1 199 ? 27.580 -5.210 -17.013 1.00 96.62 199 SER A N 1
ATOM 1544 C CA . SER A 1 199 ? 29.019 -5.474 -17.161 1.00 96.62 199 SER A CA 1
ATOM 1545 C C . SER A 1 199 ? 29.500 -5.565 -18.616 1.00 96.62 199 SER A C 1
ATOM 1547 O O . SER A 1 199 ? 30.705 -5.519 -18.851 1.00 96.62 199 SER A O 1
ATOM 1549 N N . ARG A 1 200 ? 28.590 -5.696 -19.591 1.00 95.62 200 ARG A N 1
ATOM 1550 C CA . ARG A 1 200 ? 28.908 -5.789 -21.028 1.00 95.62 200 ARG A CA 1
ATOM 1551 C C . ARG A 1 200 ? 29.113 -4.426 -21.685 1.00 95.62 200 ARG A C 1
ATOM 1553 O O . ARG A 1 200 ? 29.635 -4.371 -22.794 1.00 95.62 200 ARG A O 1
ATOM 1560 N N . PHE A 1 201 ? 28.690 -3.351 -21.024 1.00 95.31 201 PHE A N 1
ATOM 1561 C CA . PHE A 1 201 ? 28.720 -2.000 -21.566 1.00 95.31 201 PHE A CA 1
ATOM 1562 C C . PHE A 1 201 ? 29.589 -1.099 -20.690 1.00 95.31 201 PHE A C 1
ATOM 1564 O O . PHE A 1 201 ? 29.332 -0.945 -19.499 1.00 95.31 201 PHE A O 1
ATOM 1571 N N . GLU A 1 202 ? 30.604 -0.477 -21.288 1.00 93.00 202 GLU A N 1
ATOM 1572 C CA . GLU A 1 202 ? 31.410 0.543 -20.606 1.00 93.00 202 GLU A CA 1
ATOM 1573 C C . GLU A 1 202 ? 30.733 1.927 -20.652 1.00 93.00 202 GLU A C 1
ATOM 1575 O O . GLU A 1 202 ? 30.828 2.691 -19.691 1.00 93.00 202 GLU A O 1
ATOM 1580 N N . ASP A 1 203 ? 30.014 2.245 -21.740 1.00 96.12 203 ASP A N 1
ATOM 1581 C CA . ASP A 1 203 ? 29.276 3.504 -21.916 1.00 96.12 203 ASP A CA 1
ATOM 1582 C C . ASP A 1 203 ? 27.774 3.322 -21.590 1.00 96.12 203 ASP A C 1
ATOM 1584 O O . ASP A 1 203 ? 27.095 2.491 -22.207 1.00 96.12 203 ASP A O 1
ATOM 1588 N N . PRO A 1 204 ? 27.199 4.132 -20.677 1.00 94.44 204 PRO A N 1
ATOM 1589 C CA . PRO A 1 204 ? 25.759 4.169 -20.426 1.00 94.44 204 PRO A CA 1
ATOM 1590 C C . PRO A 1 204 ? 24.884 4.388 -21.670 1.00 94.44 204 PRO A C 1
ATOM 1592 O O . PRO A 1 204 ? 23.731 3.951 -21.682 1.00 94.44 204 PRO A O 1
ATOM 1595 N N . LYS A 1 205 ? 25.385 5.066 -22.710 1.00 96.00 205 LYS A N 1
ATOM 1596 C CA . LYS A 1 205 ? 24.641 5.260 -23.965 1.00 96.00 205 LYS A CA 1
ATOM 1597 C C . LYS A 1 205 ? 24.491 3.961 -24.744 1.00 96.00 205 LYS A C 1
ATOM 1599 O O . LYS A 1 205 ? 23.385 3.668 -25.192 1.00 96.00 205 LYS A O 1
ATOM 1604 N N . ASP A 1 206 ? 25.562 3.184 -24.859 1.00 97.06 206 ASP A N 1
ATOM 1605 C CA . ASP A 1 206 ? 25.533 1.890 -25.545 1.00 97.06 206 ASP A CA 1
ATOM 1606 C C . ASP A 1 206 ? 24.639 0.906 -24.788 1.00 97.06 206 ASP A C 1
ATOM 1608 O O . ASP A 1 206 ? 23.845 0.192 -25.397 1.00 97.06 206 ASP A O 1
ATOM 1612 N N . MET A 1 207 ? 24.666 0.956 -23.452 1.00 96.50 207 MET A N 1
ATOM 1613 C CA . MET A 1 207 ? 23.735 0.202 -22.610 1.00 96.50 207 MET A CA 1
ATOM 1614 C C . MET A 1 207 ? 22.272 0.588 -22.876 1.00 96.50 207 MET A C 1
ATOM 1616 O O . MET A 1 207 ? 21.409 -0.284 -22.959 1.00 96.50 207 MET A O 1
ATOM 1620 N N . ALA A 1 208 ? 21.974 1.883 -23.028 1.00 95.50 208 ALA A N 1
ATOM 1621 C CA . ALA A 1 208 ? 20.623 2.348 -23.339 1.00 95.50 208 ALA A CA 1
ATOM 1622 C C . ALA A 1 208 ? 20.163 1.911 -24.740 1.00 95.50 208 ALA A C 1
ATOM 1624 O O . ALA A 1 208 ? 19.000 1.544 -24.907 1.00 95.50 208 ALA A O 1
ATOM 1625 N N . VAL A 1 209 ? 21.058 1.918 -25.735 1.00 97.44 209 VAL A N 1
ATOM 1626 C CA . VAL A 1 209 ? 20.766 1.390 -27.078 1.00 97.44 209 VAL A CA 1
ATOM 1627 C C . VAL A 1 209 ? 20.508 -0.115 -27.014 1.00 97.44 209 VAL A C 1
ATOM 1629 O O . VAL A 1 209 ? 19.468 -0.555 -27.495 1.00 97.44 209 VAL A O 1
ATOM 1632 N N . GLY A 1 210 ? 21.375 -0.882 -26.347 1.00 96.94 210 GLY A N 1
ATOM 1633 C CA . GLY A 1 210 ? 21.201 -2.327 -26.181 1.00 96.94 210 GLY A CA 1
ATOM 1634 C C . GLY A 1 210 ? 19.891 -2.691 -25.477 1.00 96.94 210 GLY A C 1
ATOM 1635 O O . GLY A 1 210 ? 19.207 -3.623 -25.891 1.00 96.94 210 GLY A O 1
ATOM 1636 N N . TYR A 1 211 ? 19.488 -1.911 -24.469 1.00 97.12 211 TYR A N 1
ATOM 1637 C CA . TYR A 1 211 ? 18.195 -2.080 -23.803 1.00 97.12 211 TYR A CA 1
ATOM 1638 C C . TYR A 1 211 ? 17.020 -1.856 -24.764 1.00 97.12 211 TYR A C 1
ATOM 1640 O O . TYR A 1 211 ? 16.064 -2.628 -24.767 1.00 97.12 211 TYR A O 1
ATOM 1648 N N . LEU A 1 212 ? 17.073 -0.803 -25.588 1.00 96.94 212 LEU A N 1
ATOM 1649 C CA . LEU A 1 212 ? 16.017 -0.515 -26.563 1.00 96.94 212 LEU A CA 1
ATOM 1650 C C . LEU A 1 212 ? 15.934 -1.592 -27.649 1.00 96.94 212 LEU A C 1
ATOM 1652 O O . LEU A 1 212 ? 14.833 -1.957 -28.052 1.00 96.94 212 LEU A O 1
ATOM 1656 N N . GLU A 1 213 ? 17.072 -2.115 -28.105 1.00 97.44 213 GLU A N 1
ATOM 1657 C CA . GLU A 1 213 ? 17.119 -3.231 -29.053 1.00 97.44 213 GLU A CA 1
ATOM 1658 C C . GLU A 1 213 ? 16.500 -4.496 -28.455 1.00 97.44 213 GLU A C 1
ATOM 1660 O O . GLU A 1 213 ? 15.637 -5.106 -29.091 1.00 97.44 213 GLU A O 1
ATOM 1665 N N . ALA A 1 214 ? 16.860 -4.848 -27.218 1.00 95.88 214 ALA A N 1
ATOM 1666 C CA . ALA A 1 214 ? 16.248 -5.953 -26.485 1.00 95.88 214 ALA A CA 1
ATOM 1667 C C . ALA A 1 214 ? 14.735 -5.753 -26.316 1.00 95.88 214 ALA A C 1
ATOM 1669 O O . ALA A 1 214 ? 13.959 -6.639 -26.646 1.00 95.88 214 ALA A O 1
ATOM 1670 N N . ALA A 1 215 ? 14.284 -4.560 -25.919 1.00 95.06 215 ALA A N 1
ATOM 1671 C CA . ALA A 1 215 ? 12.860 -4.275 -25.727 1.00 95.06 215 ALA A CA 1
ATOM 1672 C C . ALA A 1 215 ? 12.021 -4.381 -27.018 1.00 95.06 215 ALA A C 1
ATOM 1674 O O . ALA A 1 215 ? 10.801 -4.523 -26.947 1.00 95.06 215 ALA A O 1
ATOM 1675 N N . VAL A 1 216 ? 12.655 -4.280 -28.192 1.00 95.94 216 VAL A N 1
ATOM 1676 C CA . VAL A 1 216 ? 12.006 -4.440 -29.505 1.00 95.94 216 VAL A CA 1
ATOM 1677 C C . VAL A 1 216 ? 12.089 -5.879 -30.021 1.00 95.94 216 VAL A C 1
ATOM 1679 O O . VAL A 1 216 ? 11.221 -6.297 -30.787 1.00 95.94 216 VAL A O 1
ATOM 1682 N N . THR A 1 217 ? 13.134 -6.622 -29.659 1.00 95.50 217 THR A N 1
ATOM 1683 C CA . THR A 1 217 ? 13.438 -7.935 -30.252 1.00 95.50 217 THR A CA 1
ATOM 1684 C C . THR A 1 217 ? 13.108 -9.114 -29.344 1.00 95.50 217 THR A C 1
ATOM 1686 O O . THR A 1 217 ? 12.850 -10.208 -29.847 1.00 95.50 217 THR A O 1
ATOM 1689 N N . GLU A 1 218 ? 13.088 -8.903 -28.033 1.00 94.44 218 GLU A N 1
ATOM 1690 C CA . GLU A 1 218 ? 12.727 -9.894 -27.027 1.00 94.44 218 GLU A CA 1
ATOM 1691 C C . GLU A 1 218 ? 11.233 -9.810 -26.683 1.00 94.44 218 GLU A C 1
ATOM 1693 O O . GLU A 1 218 ? 10.579 -8.779 -26.857 1.00 94.44 218 GLU A O 1
ATOM 1698 N N . ASP A 1 219 ? 10.678 -10.911 -26.179 1.00 94.44 219 ASP A N 1
ATOM 1699 C CA . ASP A 1 219 ? 9.290 -10.956 -25.720 1.00 94.44 219 ASP A CA 1
ATOM 1700 C C . ASP A 1 219 ? 9.175 -10.295 -24.338 1.00 94.44 219 ASP A C 1
ATOM 1702 O O . ASP A 1 219 ? 9.353 -10.940 -23.303 1.00 94.44 219 ASP A O 1
ATOM 1706 N N . VAL A 1 220 ? 8.935 -8.978 -24.319 1.00 95.69 220 VAL A N 1
ATOM 1707 C CA . VAL A 1 220 ? 8.782 -8.218 -23.070 1.00 95.69 220 VAL A CA 1
ATOM 1708 C C . VAL A 1 220 ? 7.492 -8.653 -22.362 1.00 95.69 220 VAL A C 1
ATOM 1710 O O . VAL A 1 220 ? 6.396 -8.430 -22.900 1.00 95.69 220 VAL A O 1
ATOM 1713 N N . PRO A 1 221 ? 7.577 -9.195 -21.130 1.00 96.00 221 PRO A N 1
ATOM 1714 C CA . PRO A 1 221 ? 6.412 -9.689 -20.413 1.00 96.00 221 PRO A CA 1
ATOM 1715 C C . PRO A 1 221 ? 5.335 -8.616 -20.226 1.00 96.00 221 PRO A C 1
ATOM 1717 O O . PRO A 1 221 ? 5.598 -7.504 -19.760 1.00 96.00 221 PRO A O 1
ATOM 1720 N N . GLN A 1 222 ? 4.099 -8.978 -20.567 1.00 95.50 222 GLN A N 1
ATOM 1721 C CA . GLN A 1 222 ? 2.918 -8.136 -20.385 1.00 95.50 222 GLN A CA 1
ATOM 1722 C C . GLN A 1 222 ? 2.260 -8.389 -19.025 1.00 95.50 222 GLN A C 1
ATOM 1724 O O . GLN A 1 222 ? 2.413 -9.460 -18.438 1.00 95.50 222 GLN A O 1
ATOM 1729 N N . GLY A 1 223 ? 1.480 -7.417 -18.551 1.00 95.19 223 GLY A N 1
ATOM 1730 C CA . GLY A 1 223 ? 0.783 -7.483 -17.265 1.00 95.19 223 GLY A CA 1
ATOM 1731 C C . GLY A 1 223 ? 1.552 -6.813 -16.127 1.00 95.19 223 GLY A C 1
ATOM 1732 O O . GLY A 1 223 ? 2.505 -6.060 -16.346 1.00 95.19 223 GLY A O 1
ATOM 1733 N N . SER A 1 224 ? 1.095 -7.053 -14.904 1.00 95.25 224 SER A N 1
ATOM 1734 C CA . SER A 1 224 ? 1.639 -6.450 -13.691 1.00 95.25 224 SER A CA 1
ATOM 1735 C C . SER A 1 224 ? 1.429 -7.355 -12.486 1.00 95.25 224 SER A C 1
ATOM 1737 O O . SER A 1 224 ? 0.452 -8.093 -12.446 1.00 95.25 224 SER A O 1
ATOM 1739 N N . ASP A 1 225 ? 2.291 -7.240 -11.485 1.00 95.19 225 ASP A N 1
ATOM 1740 C CA . ASP A 1 225 ? 2.057 -7.778 -10.149 1.00 95.19 225 ASP A CA 1
ATOM 1741 C C . ASP A 1 225 ? 1.314 -6.731 -9.311 1.00 95.19 225 ASP A C 1
ATOM 1743 O O . ASP A 1 225 ? 1.668 -5.546 -9.354 1.00 95.19 225 ASP A O 1
ATOM 1747 N N . VAL A 1 226 ? 0.338 -7.152 -8.504 1.00 95.81 226 VAL A N 1
ATOM 1748 C CA . VAL A 1 226 ? -0.276 -6.302 -7.472 1.00 95.81 226 VAL A CA 1
ATOM 1749 C C . VAL A 1 226 ? 0.119 -6.830 -6.099 1.00 95.81 226 VAL A C 1
ATOM 1751 O O . VAL A 1 226 ? -0.044 -8.017 -5.812 1.00 95.81 226 VAL A O 1
ATOM 1754 N N . PHE A 1 227 ? 0.647 -5.958 -5.246 1.00 96.06 227 PHE A N 1
ATOM 1755 C CA . PHE A 1 227 ? 1.188 -6.328 -3.937 1.00 96.06 227 PHE A CA 1
ATOM 1756 C C . PHE A 1 227 ? 1.002 -5.207 -2.910 1.00 96.06 227 PHE A C 1
ATOM 1758 O O . PHE A 1 227 ? 0.675 -4.066 -3.263 1.00 96.06 227 PHE A O 1
ATOM 1765 N N . LEU A 1 228 ? 1.180 -5.540 -1.633 1.00 96.31 228 LEU A N 1
ATOM 1766 C CA . LEU A 1 228 ? 1.068 -4.605 -0.517 1.00 96.31 228 LEU A CA 1
ATOM 1767 C C . LEU A 1 228 ? 2.432 -4.327 0.121 1.00 96.31 228 LEU A C 1
ATOM 1769 O O . LEU A 1 228 ? 3.191 -5.252 0.375 1.00 96.31 228 LEU A O 1
ATOM 1773 N N . SER A 1 229 ? 2.696 -3.068 0.476 1.00 95.44 229 SER A N 1
ATOM 1774 C CA . SER A 1 229 ? 3.681 -2.735 1.518 1.00 95.44 229 SER A CA 1
ATOM 1775 C C . SER A 1 229 ? 2.942 -2.359 2.797 1.00 95.44 229 SER A C 1
ATOM 1777 O O . SER A 1 229 ? 2.280 -1.324 2.844 1.00 95.44 229 SER A O 1
ATOM 1779 N N . ILE A 1 230 ? 3.019 -3.195 3.822 1.00 96.12 230 ILE A N 1
ATOM 1780 C CA . ILE A 1 230 ? 2.223 -3.119 5.047 1.00 96.12 230 ILE A CA 1
ATOM 1781 C C . ILE A 1 230 ? 3.085 -2.566 6.171 1.00 96.12 230 ILE A C 1
ATOM 1783 O O . ILE A 1 230 ? 4.132 -3.126 6.474 1.00 96.12 230 ILE A O 1
ATOM 1787 N N . ILE A 1 231 ? 2.623 -1.508 6.826 1.00 94.44 231 ILE A N 1
ATOM 1788 C CA . ILE A 1 231 ? 3.217 -0.986 8.055 1.00 94.44 231 ILE A CA 1
ATOM 1789 C C . ILE A 1 231 ? 2.270 -1.326 9.204 1.00 94.44 231 ILE A C 1
ATOM 1791 O O . ILE A 1 231 ? 1.170 -0.768 9.299 1.00 94.44 231 ILE A O 1
ATOM 1795 N N . GLU A 1 232 ? 2.679 -2.254 10.062 1.00 93.38 232 GLU A N 1
ATOM 1796 C CA . GLU A 1 232 ? 1.957 -2.571 11.291 1.00 93.38 232 GLU A CA 1
ATOM 1797 C C . GLU A 1 232 ? 2.002 -1.389 12.255 1.00 93.38 232 GLU A C 1
ATOM 1799 O O . GLU A 1 232 ? 2.990 -0.645 12.339 1.00 93.38 232 GLU A O 1
ATOM 1804 N N . THR A 1 233 ? 0.907 -1.184 12.979 1.00 90.25 233 THR A N 1
ATOM 1805 C CA . THR A 1 233 ? 0.887 -0.155 14.007 1.00 90.25 233 THR A CA 1
ATOM 1806 C C . THR A 1 233 ? 1.583 -0.644 15.272 1.00 90.25 233 THR A C 1
ATOM 1808 O O . THR A 1 233 ? 1.490 -1.807 15.648 1.00 90.25 233 THR A O 1
ATOM 1811 N N . ALA A 1 234 ? 2.265 0.262 15.966 1.00 83.00 234 ALA A N 1
ATOM 1812 C CA . ALA A 1 234 ? 2.874 -0.008 17.267 1.00 83.00 234 ALA A CA 1
ATOM 1813 C C . ALA A 1 234 ? 1.864 0.077 18.431 1.00 83.00 234 ALA A C 1
ATOM 1815 O O . ALA A 1 234 ? 2.263 0.257 19.578 1.00 83.00 234 ALA A O 1
ATOM 1816 N N . SER A 1 235 ? 0.556 0.053 18.152 1.00 86.44 235 SER A N 1
ATOM 1817 C CA . SER A 1 235 ? -0.455 0.296 19.178 1.00 86.44 235 SER A CA 1
ATOM 1818 C C . SER A 1 235 ? -0.852 -0.980 19.910 1.00 86.44 235 SER A C 1
ATOM 1820 O O . SER A 1 235 ? -1.205 -1.975 19.287 1.00 86.44 235 SER A O 1
ATOM 1822 N N . GLU A 1 236 ? -0.886 -0.905 21.240 1.00 88.44 236 GLU A N 1
ATOM 1823 C CA . GLU A 1 236 ? -1.396 -1.973 22.105 1.00 88.44 236 GLU A CA 1
ATOM 1824 C C . GLU A 1 236 ? -2.932 -2.096 22.075 1.00 88.44 236 GLU A C 1
ATOM 1826 O O . GLU A 1 236 ? -3.472 -3.126 22.474 1.00 88.44 236 GLU A O 1
ATOM 1831 N N . GLU A 1 237 ? -3.651 -1.070 21.599 1.00 92.06 237 GLU A N 1
ATOM 1832 C CA . GLU A 1 237 ? -5.117 -1.104 21.478 1.00 92.06 237 GLU A CA 1
ATOM 1833 C C . GLU A 1 237 ? -5.592 -1.802 20.196 1.00 92.06 237 GLU A C 1
ATOM 1835 O O . GLU A 1 237 ? -6.766 -2.163 20.080 1.00 92.06 237 GLU A O 1
ATOM 1840 N N . ALA A 1 238 ? -4.709 -1.966 19.209 1.00 94.56 238 ALA A N 1
ATOM 1841 C CA . ALA A 1 238 ? -5.055 -2.597 17.949 1.00 94.56 238 ALA A CA 1
ATOM 1842 C C . ALA A 1 238 ? -5.051 -4.123 18.071 1.00 94.56 238 ALA A C 1
ATOM 1844 O O . ALA A 1 238 ? -4.146 -4.723 18.648 1.00 94.56 238 ALA A O 1
ATOM 1845 N N . VAL A 1 239 ? -6.024 -4.777 17.432 1.00 96.56 239 VAL A N 1
ATOM 1846 C CA . VAL A 1 239 ? -5.967 -6.230 17.232 1.00 96.56 239 VAL A CA 1
ATOM 1847 C C . VAL A 1 239 ? -4.788 -6.534 16.300 1.00 96.56 239 VAL A C 1
ATOM 1849 O O . VAL A 1 239 ? -4.783 -6.012 15.182 1.00 96.56 239 VAL A O 1
ATOM 1852 N N . PRO A 1 240 ? -3.801 -7.358 16.697 1.00 95.38 240 PRO A N 1
ATOM 1853 C CA . PRO A 1 240 ? -2.635 -7.623 15.862 1.00 95.38 240 PRO A CA 1
ATOM 1854 C C . PRO A 1 240 ? -3.022 -8.230 14.514 1.00 95.38 240 PRO A C 1
ATOM 1856 O O . PRO A 1 240 ? -3.867 -9.124 14.437 1.00 95.38 240 PRO A O 1
ATOM 1859 N N . LEU A 1 241 ? -2.381 -7.760 13.446 1.00 94.50 241 LEU A N 1
ATOM 1860 C CA . LEU A 1 241 ? -2.554 -8.336 12.121 1.00 94.50 241 LEU A CA 1
ATOM 1861 C C . LEU A 1 241 ? -1.805 -9.684 12.060 1.00 94.50 241 LEU A C 1
ATOM 1863 O O . LEU A 1 241 ? -0.595 -9.698 12.277 1.00 94.50 241 LEU A O 1
ATOM 1867 N N . PRO A 1 242 ? -2.454 -10.823 11.751 1.00 92.88 242 PRO A N 1
ATOM 1868 C CA . PRO A 1 242 ? -1.748 -12.103 11.640 1.00 92.88 242 PRO A CA 1
ATOM 1869 C C . PRO A 1 242 ? -0.660 -12.055 10.556 1.00 92.88 242 PRO A C 1
ATOM 1871 O O . PRO A 1 242 ? -0.868 -11.444 9.505 1.00 92.88 242 PRO A O 1
ATOM 1874 N N . ARG A 1 243 ? 0.507 -12.665 10.805 1.00 89.88 243 ARG A N 1
ATOM 1875 C CA . ARG A 1 243 ? 1.704 -12.576 9.931 1.00 89.88 243 ARG A CA 1
ATOM 1876 C C . ARG A 1 243 ? 1.525 -13.178 8.541 1.00 89.88 243 ARG A C 1
ATOM 1878 O O . ARG A 1 243 ? 2.081 -12.720 7.555 1.00 89.88 2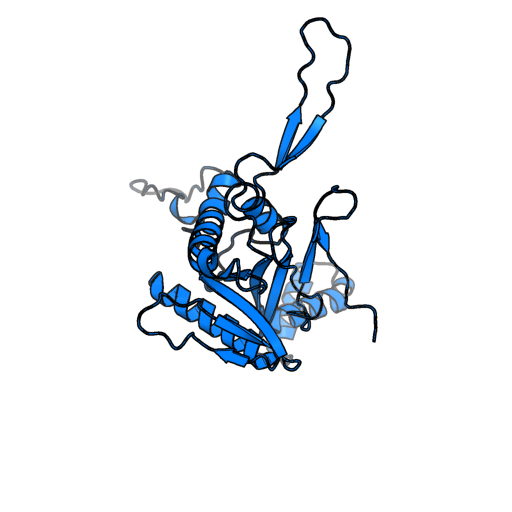43 ARG A O 1
ATOM 1885 N N . ASP A 1 244 ? 0.708 -14.199 8.490 1.00 88.81 244 ASP A N 1
ATOM 1886 C CA . ASP A 1 244 ? 0.306 -14.964 7.323 1.00 88.81 244 ASP A CA 1
ATOM 1887 C C . ASP A 1 244 ? -0.975 -14.430 6.666 1.00 88.81 244 ASP A C 1
ATOM 1889 O O . ASP A 1 244 ? -1.457 -14.993 5.688 1.00 88.81 244 ASP A O 1
ATOM 1893 N N . LEU A 1 245 ? -1.524 -13.323 7.171 1.00 92.00 245 LEU A N 1
ATOM 1894 C CA . LEU A 1 245 ? -2.482 -12.510 6.436 1.00 92.00 245 LEU A CA 1
ATOM 1895 C C . LEU A 1 245 ? -1.705 -11.514 5.569 1.00 92.00 245 LEU A C 1
ATOM 1897 O O . LEU A 1 245 ? -0.850 -10.803 6.094 1.00 92.00 245 LEU A O 1
ATOM 1901 N N . PHE A 1 246 ? -2.039 -11.422 4.278 1.00 93.19 246 PHE A N 1
ATOM 1902 C CA . PHE A 1 246 ? -1.359 -10.530 3.320 1.00 93.19 246 PHE A CA 1
ATOM 1903 C C . PHE A 1 246 ? 0.149 -10.810 3.156 1.00 93.19 246 PHE A C 1
ATOM 1905 O O . PHE A 1 246 ? 0.971 -9.899 3.165 1.00 93.19 246 PHE A O 1
ATOM 1912 N N . ASN A 1 247 ? 0.505 -12.085 3.025 1.00 92.25 247 ASN A N 1
ATOM 1913 C CA . ASN A 1 247 ? 1.877 -12.582 2.887 1.00 92.25 247 ASN A CA 1
ATOM 1914 C C . ASN A 1 247 ? 2.165 -13.126 1.474 1.00 92.25 247 ASN A C 1
ATOM 1916 O O . ASN A 1 247 ? 2.919 -14.088 1.311 1.00 92.25 247 ASN A O 1
ATOM 1920 N N . GLY A 1 248 ? 1.502 -12.574 0.456 1.00 92.00 248 GLY A N 1
ATOM 1921 C CA . GLY A 1 248 ? 1.672 -13.029 -0.916 1.00 92.00 248 GLY A CA 1
ATOM 1922 C C . GLY A 1 248 ? 3.073 -12.725 -1.455 1.00 92.00 248 GLY A C 1
ATOM 1923 O O . GLY A 1 248 ? 3.831 -11.966 -0.848 1.00 92.00 248 GLY A O 1
ATOM 1924 N N . PRO A 1 249 ? 3.427 -13.281 -2.624 1.00 91.06 249 PRO A N 1
ATOM 1925 C CA . PRO A 1 249 ? 4.681 -12.945 -3.282 1.00 91.06 249 PRO A CA 1
ATOM 1926 C C . PRO A 1 249 ? 4.814 -11.426 -3.440 1.00 91.06 249 PRO A C 1
ATOM 1928 O O . PRO A 1 249 ? 3.876 -10.776 -3.901 1.00 91.06 249 PRO A O 1
ATOM 1931 N N . LEU A 1 250 ? 5.987 -10.887 -3.085 1.00 92.88 250 LEU A N 1
ATOM 1932 C CA . LEU A 1 250 ? 6.329 -9.455 -3.120 1.00 92.88 250 LEU A CA 1
ATOM 1933 C C . LEU A 1 250 ? 5.652 -8.584 -2.055 1.00 92.88 250 LEU A C 1
ATOM 1935 O O . LEU A 1 250 ? 5.984 -7.399 -1.986 1.00 92.88 250 LEU A O 1
ATOM 1939 N N . ASP A 1 251 ? 4.730 -9.120 -1.250 1.00 95.00 251 ASP A N 1
ATOM 1940 C CA . ASP A 1 251 ? 4.154 -8.353 -0.149 1.00 95.00 251 ASP A CA 1
ATOM 1941 C C . ASP A 1 251 ? 5.261 -8.057 0.873 1.00 95.00 251 ASP A C 1
ATOM 1943 O O . ASP A 1 251 ? 5.970 -8.949 1.334 1.00 95.00 251 ASP A O 1
ATOM 1947 N N . LEU A 1 252 ? 5.431 -6.781 1.203 1.00 93.88 252 LEU A N 1
ATOM 1948 C CA . LEU A 1 252 ? 6.418 -6.319 2.169 1.00 93.88 252 LEU A CA 1
ATOM 1949 C C . LEU A 1 252 ? 5.707 -5.990 3.468 1.00 93.88 252 LEU A C 1
ATOM 1951 O O . LEU A 1 252 ? 4.633 -5.387 3.457 1.00 93.88 252 LEU A O 1
ATOM 1955 N N . ARG A 1 253 ? 6.315 -6.328 4.600 1.00 93.81 253 ARG A N 1
ATOM 1956 C CA . ARG A 1 253 ? 5.723 -6.084 5.911 1.00 93.81 253 ARG A CA 1
ATOM 1957 C C . ARG A 1 253 ? 6.738 -5.459 6.840 1.00 93.81 253 ARG A C 1
ATOM 1959 O O . ARG A 1 253 ? 7.851 -5.947 6.948 1.00 93.81 253 ARG A O 1
ATOM 1966 N N . TYR A 1 254 ? 6.347 -4.394 7.517 1.00 91.38 254 TYR A N 1
ATOM 1967 C CA . TYR A 1 254 ? 7.200 -3.643 8.419 1.00 91.38 254 TYR A CA 1
ATOM 1968 C C . TYR A 1 254 ? 6.526 -3.547 9.774 1.00 91.38 254 TYR A C 1
ATOM 1970 O O . TYR A 1 254 ? 5.334 -3.248 9.856 1.00 91.38 254 TYR A O 1
ATOM 1978 N N . SER A 1 255 ? 7.299 -3.742 10.832 1.00 87.50 255 SER A N 1
ATOM 1979 C CA . SER A 1 255 ? 6.847 -3.536 12.205 1.00 87.50 255 SER A CA 1
ATOM 1980 C C . SER A 1 255 ? 7.842 -2.671 12.959 1.00 87.50 255 SER A C 1
ATOM 1982 O O . SER A 1 255 ? 8.989 -2.501 12.535 1.00 87.50 255 SER A O 1
ATOM 1984 N N . LEU A 1 256 ? 7.406 -2.144 14.103 1.00 81.38 256 LEU A N 1
ATOM 1985 C CA . LEU A 1 256 ? 8.329 -1.547 15.055 1.00 81.38 256 LEU A CA 1
ATOM 1986 C C . LEU A 1 256 ? 9.331 -2.621 15.510 1.00 81.38 256 LEU A C 1
ATOM 1988 O O . LEU A 1 256 ? 8.948 -3.760 15.797 1.00 81.38 256 LEU A O 1
ATOM 1992 N N . LEU A 1 257 ? 10.610 -2.266 15.540 1.00 73.81 257 LEU A N 1
ATOM 1993 C CA . LEU A 1 257 ? 11.662 -3.106 16.094 1.00 73.81 257 LEU A CA 1
ATOM 1994 C C . LEU A 1 257 ? 11.470 -3.229 17.610 1.00 73.81 257 LEU A C 1
ATOM 1996 O O . LEU A 1 257 ? 11.046 -2.283 18.272 1.00 73.81 257 LEU A O 1
ATOM 2000 N N . LEU A 1 258 ? 11.787 -4.401 18.169 1.00 71.00 258 LEU A N 1
ATOM 2001 C CA . LEU A 1 258 ? 11.588 -4.692 19.598 1.00 71.00 258 LEU A CA 1
ATOM 2002 C C . LEU A 1 258 ? 12.387 -3.763 20.524 1.00 71.00 258 LEU A C 1
ATOM 2004 O O . LEU A 1 258 ? 12.012 -3.574 21.676 1.00 71.00 258 LEU A O 1
ATOM 2008 N N . ASP A 1 259 ? 13.484 -3.198 20.027 1.00 70.12 259 ASP A N 1
ATOM 2009 C CA . ASP A 1 259 ? 14.318 -2.231 20.739 1.00 70.12 259 ASP A CA 1
ATOM 2010 C C . ASP A 1 259 ? 13.804 -0.784 20.622 1.00 70.12 259 ASP A C 1
ATOM 2012 O O . ASP A 1 259 ? 14.419 0.133 21.162 1.00 70.12 259 ASP A O 1
ATOM 2016 N N . GLY A 1 260 ? 12.692 -0.566 19.911 1.00 65.06 260 GLY A N 1
ATOM 2017 C CA . GLY A 1 260 ? 12.1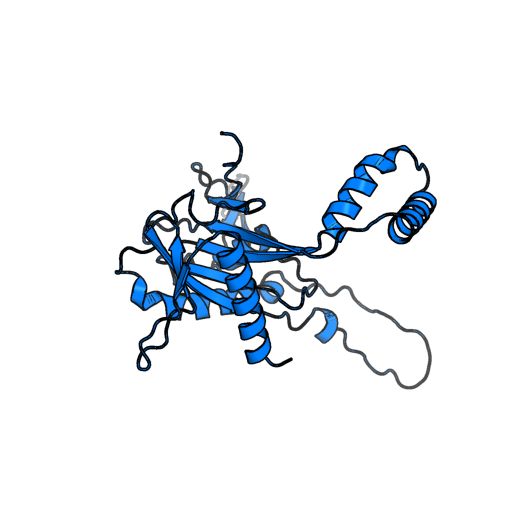08 0.751 19.673 1.00 65.06 260 GLY A CA 1
ATOM 2018 C C . GLY A 1 260 ? 12.938 1.652 18.753 1.00 65.06 260 GLY A C 1
ATOM 2019 O O . GLY A 1 260 ? 12.589 2.820 18.594 1.00 65.06 260 GLY A O 1
ATOM 2020 N N . SER A 1 261 ? 14.008 1.142 18.132 1.00 69.25 261 SER A N 1
ATOM 2021 C CA . SER A 1 261 ? 14.945 1.942 17.325 1.00 69.25 261 SER A CA 1
ATOM 2022 C C . SER A 1 261 ? 14.369 2.420 15.989 1.00 69.25 261 SER A C 1
ATOM 2024 O O . SER A 1 261 ? 14.942 3.296 15.339 1.00 69.25 261 SER A O 1
ATOM 2026 N N . GLY A 1 262 ? 13.226 1.874 15.571 1.00 74.06 262 GLY A N 1
ATOM 2027 C CA . GLY A 1 262 ? 12.544 2.270 14.347 1.00 74.06 262 GLY A CA 1
ATOM 2028 C C . GLY A 1 262 ? 11.676 1.159 13.777 1.00 74.06 262 GLY A C 1
ATOM 2029 O O . GLY A 1 262 ? 11.211 0.282 14.501 1.00 74.06 262 GLY A O 1
ATOM 2030 N N . PHE A 1 263 ? 11.455 1.208 12.464 1.00 79.12 263 PHE A N 1
ATOM 2031 C CA . PHE A 1 263 ? 10.731 0.181 11.719 1.00 79.12 263 PHE A CA 1
ATOM 2032 C C . PHE A 1 263 ? 11.710 -0.686 10.935 1.00 79.12 263 PHE A C 1
ATOM 2034 O O . PHE A 1 263 ? 12.604 -0.165 10.268 1.00 79.12 263 PHE A O 1
ATOM 2041 N N . GLY A 1 264 ? 11.514 -1.999 10.993 1.00 80.00 264 GLY A N 1
ATOM 2042 C CA . GLY A 1 264 ? 12.277 -2.973 10.219 1.00 80.00 264 GLY A CA 1
ATOM 2043 C C . GLY A 1 264 ? 11.373 -3.762 9.287 1.00 80.00 264 GLY A C 1
ATOM 2044 O O . GLY A 1 264 ? 10.191 -3.943 9.579 1.00 80.00 264 GLY A O 1
ATOM 2045 N N . LEU A 1 265 ? 11.935 -4.231 8.172 1.00 84.69 265 LEU A N 1
ATOM 2046 C CA . LEU A 1 265 ? 11.280 -5.233 7.338 1.00 84.69 265 LEU A CA 1
ATOM 2047 C C . LEU A 1 265 ? 11.204 -6.545 8.132 1.00 84.69 265 LEU A C 1
ATOM 2049 O O . LEU A 1 265 ? 12.207 -7.022 8.663 1.00 84.69 265 LEU A O 1
ATOM 2053 N N . LEU A 1 266 ? 10.007 -7.110 8.225 1.00 82.38 266 LEU A N 1
ATOM 2054 C CA . LEU A 1 266 ? 9.780 -8.459 8.710 1.00 82.38 266 LEU A CA 1
ATOM 2055 C C . LEU A 1 266 ? 10.080 -9.419 7.555 1.00 82.38 266 LEU A C 1
ATOM 2057 O O . LEU A 1 266 ? 9.220 -9.681 6.716 1.00 82.38 266 LEU A O 1
ATOM 2061 N N . ASP A 1 267 ? 11.315 -9.911 7.493 1.00 63.47 267 ASP A N 1
ATOM 2062 C CA . ASP A 1 267 ? 11.695 -10.969 6.558 1.00 63.47 267 ASP A CA 1
ATOM 2063 C C . ASP A 1 267 ? 10.997 -12.282 6.950 1.00 63.47 267 ASP A C 1
ATOM 2065 O O . ASP A 1 267 ? 11.500 -13.038 7.777 1.00 63.47 267 ASP A O 1
ATOM 2069 N N . ASP A 1 268 ? 9.841 -12.569 6.348 1.00 53.75 268 ASP A N 1
ATOM 2070 C CA . ASP A 1 268 ? 9.129 -13.852 6.505 1.00 53.75 268 ASP A CA 1
ATOM 2071 C C . ASP A 1 268 ? 9.165 -14.710 5.215 1.00 53.75 268 ASP A C 1
ATOM 2073 O O . ASP A 1 268 ? 8.372 -15.633 5.042 1.00 53.75 268 ASP A O 1
ATOM 2077 N N . HIS A 1 269 ? 10.116 -14.474 4.297 1.00 46.28 269 HIS A N 1
ATOM 2078 C CA . HIS A 1 269 ? 10.304 -15.335 3.111 1.00 46.28 269 HIS A CA 1
ATOM 2079 C C . HIS A 1 269 ? 11.387 -16.417 3.256 1.00 46.28 269 HIS A C 1
ATOM 2081 O O . HIS A 1 269 ? 11.566 -17.229 2.350 1.00 46.28 269 HIS A O 1
ATOM 2087 N N . THR A 1 270 ? 12.073 -16.513 4.397 1.00 36.97 270 THR A N 1
ATOM 2088 C CA . THR A 1 270 ? 12.969 -17.643 4.692 1.00 36.97 270 THR A CA 1
ATOM 2089 C C . THR A 1 270 ? 12.295 -18.653 5.608 1.00 36.97 270 THR A C 1
ATOM 2091 O O . THR A 1 270 ? 12.637 -18.706 6.782 1.00 36.97 270 THR A O 1
ATOM 2094 N N . THR A 1 271 ? 11.346 -19.444 5.098 1.00 39.53 271 THR A N 1
ATOM 2095 C CA . THR A 1 271 ? 11.248 -20.909 5.316 1.00 39.53 271 THR A CA 1
ATOM 2096 C C . THR A 1 271 ? 9.926 -21.468 4.785 1.00 39.53 271 THR A C 1
ATOM 2098 O O . THR A 1 271 ? 8.888 -21.296 5.411 1.00 39.53 271 THR A O 1
ATOM 2101 N N . HIS A 1 272 ? 9.993 -22.206 3.673 1.00 33.81 272 HIS A N 1
ATOM 2102 C CA . HIS A 1 272 ? 9.431 -23.555 3.527 1.00 33.81 272 HIS A CA 1
ATOM 2103 C C . HIS A 1 272 ? 10.144 -24.285 2.390 1.00 33.81 272 HIS A C 1
ATOM 2105 O O . HIS A 1 272 ? 10.322 -23.672 1.315 1.00 33.81 272 HIS A O 1
#

Sequence (272 aa):
MSGRDLGFVAEALFDRYLAERGYTAHASDDPGQRNPDRLITVPDGRRAVCEVKSFASKGLLKRAHFREGEAGTGMRVSQPMVQSQKEALEPVRDKIKEAAKQLRRYKDDGLPLMVVLANPMSKPIPFDESSLIAAMYGDIEAVFEIPEQGAEGEGESWLAAGLNGKLTNDHQYISAVALLRERPHSIAWAAAWFDENRSRFEDPKDMAVGYLEAAVTEDVPQGSDVFLSIIETASEEAVPLPRDLFNGPLDLRYSLLLDGSGFGLLDDHTTH

Organism: NCBI:txid1032476